Protein AF-0000000075738022 (afdb_homodimer)

Nearest PDB structures (foldseek):
  5uft-assembly1_A  TM=9.758E-01  e=3.891E-19  Brucella abortus 2308
  2qq4-assembly2_D  TM=8.789E-01  e=2.345E-10  Thermus thermophilus
  1su0-assembly1_B  TM=8.931E-01  e=3.406E-09  Streptococcus pyogenes
  5xt6-assembly1_C  TM=8.946E-01  e=6.552E-09  Bacillus subtilis subsp. subtilis str. 168
  6jzw-assembly2_B  TM=8.895E-01  e=6.953E-09  Bacillus subtilis subsp. subtilis str. 168

Solvent-accessible surface area (backbone atoms only — not comparable to full-atom values): 15324 Å² total; per-residue (Å²): 104,77,51,50,54,50,48,48,52,39,48,50,33,37,72,57,51,56,53,67,46,78,56,94,78,48,68,27,63,26,72,24,73,21,85,85,32,53,26,34,27,35,38,27,36,28,64,60,88,58,28,27,69,41,68,18,27,45,74,29,21,37,53,59,26,29,22,44,36,17,57,45,53,74,52,46,59,71,33,36,56,68,56,50,48,51,46,38,51,36,51,47,31,21,42,75,62,78,40,67,60,56,60,78,96,49,36,72,54,42,76,55,45,73,48,34,83,37,73,89,49,46,56,42,42,40,21,52,47,53,18,52,44,50,21,50,51,52,42,52,52,53,53,54,51,52,57,70,74,99,104,77,53,49,53,51,47,47,54,38,47,50,32,37,72,57,50,56,54,67,47,78,56,94,78,50,69,28,64,26,72,24,73,21,85,83,31,53,25,33,27,35,37,26,37,28,63,59,86,59,27,27,70,40,66,19,27,45,74,29,21,37,54,57,26,29,22,43,37,17,55,45,54,72,52,46,60,70,33,36,55,68,55,50,48,50,48,38,51,36,53,49,31,20,42,74,61,76,42,66,60,55,60,78,95,48,36,73,56,43,77,55,46,72,48,33,83,37,69,87,48,46,56,41,42,42,22,53,45,53,17,51,44,50,22,50,50,52,44,52,51,54,54,54,52,51,58,70,75,99

Structure (mmCIF, N/CA/C/O backbone):
data_AF-0000000075738022-model_v1
#
loop_
_entity.id
_entity.type
_entity.pdbx_description
1 polymer 'Iron-sulfur cluster assembly scaffold protein'
#
loop_
_atom_site.group_PDB
_atom_site.id
_atom_site.type_symbol
_atom_site.label_atom_id
_atom_site.label_alt_id
_atom_site.label_comp_id
_atom_site.label_asym_id
_atom_site.label_entity_id
_atom_site.label_seq_id
_atom_site.pdbx_PDB_ins_code
_atom_site.Cartn_x
_atom_site.Cartn_y
_atom_site.Cartn_z
_atom_site.occupancy
_atom_site.B_iso_or_equiv
_atom_site.auth_seq_id
_atom_site.auth_comp_id
_atom_site.auth_asym_id
_atom_site.auth_atom_id
_atom_site.pdbx_PDB_model_num
ATOM 1 N N . MET A 1 1 ? -19.766 -6.676 9.609 1 37.81 1 MET A N 1
ATOM 2 C CA . MET A 1 1 ? -19.172 -7.949 10.016 1 37.81 1 MET A CA 1
ATOM 3 C C . MET A 1 1 ? -18.453 -8.609 8.844 1 37.81 1 MET A C 1
ATOM 5 O O . MET A 1 1 ? -17.297 -9 8.969 1 37.81 1 MET A O 1
ATOM 9 N N . LEU A 1 2 ? -19.25 -8.922 7.609 1 39.81 2 LEU A N 1
ATOM 10 C CA . LEU A 1 2 ? -18.703 -9.625 6.461 1 39.81 2 LEU A CA 1
ATOM 11 C C . LEU A 1 2 ? -17.422 -8.945 5.977 1 39.81 2 LEU A C 1
ATOM 13 O O . LEU A 1 2 ? -16.406 -9.609 5.746 1 39.81 2 LEU A O 1
ATOM 17 N N . ASN A 1 3 ? -17.375 -7.492 6.137 1 59.62 3 ASN A N 1
ATOM 18 C CA . ASN A 1 3 ? -16.234 -6.703 5.676 1 59.62 3 ASN A CA 1
ATOM 19 C C . ASN A 1 3 ? -15.07 -6.77 6.664 1 59.62 3 ASN A C 1
ATOM 21 O O . ASN A 1 3 ? -13.914 -6.82 6.258 1 59.62 3 ASN A O 1
ATOM 25 N N . ASP A 1 4 ? -15.562 -7.051 7.844 1 65.88 4 ASP A N 1
ATOM 26 C CA . ASP A 1 4 ? -14.5 -7.129 8.836 1 65.88 4 ASP A CA 1
ATOM 27 C C . ASP A 1 4 ? -13.75 -8.453 8.734 1 65.88 4 ASP A C 1
ATOM 29 O O . ASP A 1 4 ? -12.516 -8.484 8.781 1 65.88 4 ASP A O 1
ATOM 33 N N . VAL A 1 5 ? -14.625 -9.531 8.617 1 58.19 5 VAL A N 1
ATOM 34 C CA . VAL A 1 5 ? -14 -10.844 8.5 1 58.19 5 VAL A CA 1
ATOM 35 C C . VAL A 1 5 ? -13.117 -10.891 7.25 1 58.19 5 VAL A C 1
ATOM 37 O O . VAL A 1 5 ? -12 -11.414 7.285 1 58.19 5 VAL A O 1
ATOM 40 N N . TYR A 1 6 ? -13.594 -10.258 6.27 1 70.56 6 TYR A N 1
ATOM 41 C CA . TYR A 1 6 ? -12.867 -10.172 5.008 1 70.56 6 TYR A CA 1
ATOM 42 C C . TYR A 1 6 ? -11.547 -9.43 5.191 1 70.56 6 TYR A C 1
ATOM 44 O O . TYR A 1 6 ? -10.492 -9.922 4.785 1 70.56 6 TYR A O 1
ATOM 52 N N . ASN A 1 7 ? -11.641 -8.484 5.902 1 81.25 7 ASN A N 1
ATOM 53 C CA . ASN A 1 7 ? -10.453 -7.672 6.137 1 81.25 7 ASN A CA 1
ATOM 54 C C . ASN A 1 7 ? -9.453 -8.391 7.039 1 81.25 7 ASN A C 1
ATOM 56 O O . ASN A 1 7 ? -8.242 -8.344 6.793 1 81.25 7 ASN A O 1
ATOM 60 N N . LYS A 1 8 ? -10.039 -9.1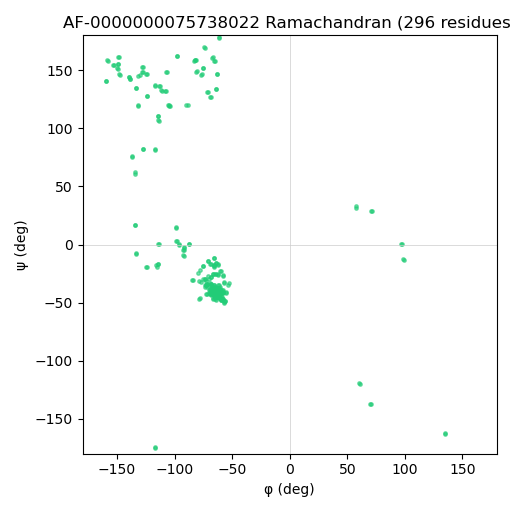64 7.891 1 87.5 8 LYS A N 1
ATOM 61 C CA . LYS A 1 8 ? -9.156 -9.883 8.805 1 87.5 8 LYS A CA 1
ATOM 62 C C . LYS A 1 8 ? -8.391 -10.984 8.07 1 87.5 8 LYS A C 1
ATOM 64 O O . LYS A 1 8 ? -7.195 -11.172 8.297 1 87.5 8 LYS A O 1
ATOM 69 N N . ARG A 1 9 ? -9.062 -11.672 7.234 1 91 9 ARG A N 1
ATOM 70 C CA . ARG A 1 9 ? -8.414 -12.742 6.488 1 91 9 ARG A CA 1
ATOM 71 C C . ARG A 1 9 ? -7.336 -12.188 5.562 1 91 9 ARG A C 1
ATOM 73 O O . ARG A 1 9 ? -6.246 -12.75 5.457 1 91 9 ARG A O 1
ATOM 80 N N . ILE A 1 10 ? -7.641 -11.086 4.93 1 93.81 10 ILE A N 1
ATOM 81 C CA . ILE A 1 10 ? -6.68 -10.438 4.043 1 93.81 10 ILE A CA 1
ATOM 82 C C . ILE A 1 10 ? -5.449 -10.016 4.84 1 93.81 10 ILE A C 1
ATOM 84 O O . ILE A 1 10 ? -4.316 -10.273 4.422 1 93.81 10 ILE A O 1
ATOM 88 N N . ILE A 1 11 ? -5.672 -9.516 6 1 92.44 11 ILE A N 1
ATOM 89 C CA . ILE A 1 11 ? -4.57 -9.023 6.816 1 92.44 11 ILE A CA 1
ATOM 90 C C . ILE A 1 11 ? -3.766 -10.211 7.359 1 92.44 11 ILE A C 1
ATOM 92 O O . ILE A 1 11 ? -2.541 -10.133 7.469 1 92.44 11 ILE A O 1
ATOM 96 N N . GLU A 1 12 ? -4.469 -11.289 7.656 1 94.56 12 GLU A N 1
ATOM 97 C CA . GLU A 1 12 ? -3.775 -12.492 8.102 1 94.56 12 GLU A CA 1
ATOM 98 C C . GLU A 1 12 ? -2.85 -13.031 7.016 1 94.56 12 GLU A C 1
ATOM 100 O O . GLU A 1 12 ? -1.692 -13.359 7.285 1 94.56 12 GLU A O 1
ATOM 105 N N . LEU A 1 13 ? -3.34 -13.078 5.852 1 95.88 13 LEU A N 1
ATOM 106 C CA . LEU A 1 13 ? -2.523 -13.523 4.727 1 95.88 13 LEU A CA 1
ATOM 107 C C . LEU A 1 13 ? -1.353 -12.578 4.496 1 95.88 13 LEU A C 1
ATOM 109 O O . LEU A 1 13 ? -0.223 -13.016 4.277 1 95.88 13 LEU A O 1
ATOM 113 N N . ALA A 1 14 ? -1.653 -11.289 4.574 1 96.25 14 ALA A N 1
ATOM 114 C CA . ALA A 1 14 ? -0.641 -10.258 4.367 1 96.25 14 ALA A CA 1
ATOM 115 C C . ALA A 1 14 ? 0.46 -10.352 5.418 1 96.25 14 ALA A C 1
ATOM 117 O O . ALA A 1 14 ? 1.611 -10 5.152 1 96.25 14 ALA A O 1
ATOM 118 N N . GLY A 1 15 ? 0.121 -10.898 6.578 1 95.5 15 GLY A N 1
ATOM 119 C CA . GLY A 1 15 ? 1.07 -10.977 7.676 1 95.5 15 GLY A CA 1
ATOM 120 C C . GLY A 1 15 ? 1.85 -12.273 7.699 1 95.5 15 GLY A C 1
ATOM 121 O O . GLY A 1 15 ? 2.762 -12.445 8.508 1 95.5 15 GLY A O 1
ATOM 122 N N . ASN A 1 16 ? 1.479 -13.188 6.781 1 96.62 16 ASN A N 1
ATOM 123 C CA . ASN A 1 16 ? 2.092 -14.516 6.773 1 96.62 16 ASN A CA 1
ATOM 124 C C . ASN A 1 16 ? 2.482 -14.945 5.363 1 96.62 16 ASN A C 1
ATOM 126 O O . ASN A 1 16 ? 2.037 -15.984 4.879 1 96.62 16 ASN A O 1
ATOM 130 N N . ILE A 1 17 ? 3.359 -14.203 4.785 1 98.44 17 ILE A N 1
ATOM 131 C CA . ILE A 1 17 ? 3.754 -14.477 3.408 1 98.44 17 ILE A CA 1
ATOM 132 C C . ILE A 1 17 ? 4.941 -15.43 3.393 1 98.44 17 ILE A C 1
ATOM 134 O O . ILE A 1 17 ? 6.02 -15.102 3.895 1 98.44 17 ILE A O 1
ATOM 138 N N . PRO A 1 18 ? 4.82 -16.578 2.785 1 98.69 18 PRO A N 1
ATOM 139 C CA . PRO A 1 18 ? 5.961 -17.484 2.727 1 98.69 18 PRO A CA 1
ATOM 140 C C . PRO A 1 18 ? 6.938 -17.141 1.606 1 98.69 18 PRO A C 1
ATOM 142 O O . PRO A 1 18 ? 6.59 -16.406 0.683 1 98.69 18 PRO A O 1
ATOM 145 N N . ARG A 1 19 ? 8.156 -17.594 1.729 1 98.75 19 ARG A N 1
ATOM 146 C CA . ARG A 1 19 ? 9.195 -17.609 0.701 1 98.75 19 ARG A CA 1
ATOM 147 C C . ARG A 1 19 ? 9.703 -16.203 0.412 1 98.75 19 ARG A C 1
ATOM 149 O O . ARG A 1 19 ? 10.055 -15.883 -0.727 1 98.75 19 ARG A O 1
ATOM 156 N N . ILE A 1 20 ? 9.648 -15.359 1.362 1 98.81 20 ILE A N 1
ATOM 157 C CA . ILE A 1 20 ? 10.227 -14.023 1.253 1 98.81 20 ILE A CA 1
ATOM 158 C C . ILE A 1 20 ? 11.742 -14.133 1.084 1 98.81 20 ILE A C 1
ATOM 160 O O . ILE A 1 20 ? 12.398 -14.875 1.815 1 98.81 20 ILE A O 1
ATOM 164 N N . GLY A 1 21 ? 12.25 -13.453 0.226 1 98.69 21 GLY A N 1
ATOM 165 C CA . GLY A 1 21 ? 13.68 -13.445 -0.035 1 98.69 21 GLY A CA 1
ATOM 166 C C . GLY A 1 21 ? 14.016 -13.516 -1.513 1 98.69 21 GLY A C 1
ATOM 167 O O . GLY A 1 21 ? 13.227 -13.102 -2.357 1 98.69 21 GLY A O 1
ATOM 168 N N . ARG A 1 22 ? 15.281 -13.883 -1.771 1 98.75 22 ARG A N 1
ATOM 169 C CA . ARG A 1 22 ? 15.789 -14.062 -3.129 1 98.75 22 ARG A CA 1
ATOM 170 C C . ARG A 1 22 ? 16.391 -15.445 -3.309 1 98.75 22 ARG A C 1
ATOM 172 O O . ARG A 1 22 ? 16.922 -16.031 -2.359 1 98.75 22 ARG A O 1
ATOM 179 N N . LEU A 1 23 ? 16.25 -15.961 -4.531 1 98.81 23 LEU A N 1
ATOM 180 C CA . LEU A 1 23 ? 16.969 -17.188 -4.863 1 98.81 23 LEU A CA 1
ATOM 181 C C . LEU A 1 23 ? 18.422 -16.859 -5.242 1 98.81 23 LEU A C 1
ATOM 183 O O . LEU A 1 23 ? 18.688 -15.852 -5.883 1 98.81 23 LEU A O 1
ATOM 187 N N . GLU A 1 24 ? 19.281 -17.75 -4.961 1 98.12 24 GLU A N 1
ATOM 188 C CA . GLU A 1 24 ? 20.688 -17.578 -5.309 1 98.12 24 GLU A CA 1
ATOM 189 C C . GLU A 1 24 ? 20.891 -17.641 -6.82 1 98.12 24 GLU A C 1
ATOM 191 O O . GLU A 1 24 ? 21.656 -16.859 -7.379 1 98.12 24 GLU A O 1
ATOM 196 N N . ARG A 1 25 ? 20.25 -18.562 -7.516 1 98.25 25 ARG A N 1
ATOM 197 C CA . ARG A 1 25 ? 20.406 -18.781 -8.953 1 98.25 25 ARG A CA 1
ATOM 198 C C . ARG A 1 25 ? 19.062 -19.016 -9.633 1 98.25 25 ARG A C 1
ATOM 200 O O . ARG A 1 25 ? 18.797 -20.109 -10.117 1 98.25 25 ARG A O 1
ATOM 207 N N . PRO A 1 26 ? 18.344 -17.953 -9.797 1 98.81 26 PRO A N 1
ATOM 208 C CA . PRO A 1 26 ? 17.062 -18.109 -10.5 1 98.81 26 PRO A CA 1
ATOM 209 C C . PRO A 1 26 ? 17.25 -18.281 -12.008 1 98.81 26 PRO A C 1
ATOM 211 O O . PRO A 1 26 ? 18.266 -17.859 -12.562 1 98.81 26 PRO A O 1
ATOM 214 N N . ASP A 1 27 ? 16.297 -18.984 -12.594 1 98.81 27 ASP A N 1
ATOM 215 C CA . ASP A 1 27 ? 16.281 -19.031 -14.047 1 98.81 27 ASP A CA 1
ATOM 216 C C . ASP A 1 27 ? 15.836 -17.688 -14.641 1 98.81 27 ASP A C 1
ATOM 218 O O . ASP A 1 27 ? 16.25 -17.312 -15.734 1 98.81 27 ASP A O 1
ATOM 222 N N . ALA A 1 28 ? 14.914 -17 -13.93 1 98.88 28 ALA A N 1
ATOM 223 C CA . ALA A 1 28 ? 14.453 -15.672 -14.32 1 98.88 28 ALA A CA 1
ATOM 224 C C . ALA A 1 28 ? 13.984 -14.883 -13.102 1 98.88 28 ALA A C 1
ATOM 226 O O . ALA A 1 28 ? 13.594 -15.461 -12.086 1 98.88 28 ALA A O 1
ATOM 227 N N . SER A 1 29 ? 14.039 -13.641 -13.211 1 98.94 29 SER A N 1
ATOM 228 C CA . SER A 1 29 ? 13.453 -12.695 -12.273 1 98.94 29 SER A CA 1
ATOM 229 C C . SER A 1 29 ? 12.562 -11.688 -12.992 1 98.94 29 SER A C 1
ATOM 231 O O . SER A 1 29 ? 12.789 -11.367 -14.156 1 98.94 29 SER A O 1
ATOM 233 N N . ALA A 1 30 ? 11.578 -11.266 -12.305 1 98.94 30 ALA A N 1
ATOM 234 C CA . ALA A 1 30 ? 10.68 -10.25 -12.844 1 98.94 30 ALA A CA 1
ATOM 235 C C . ALA A 1 30 ? 10.125 -9.359 -11.734 1 98.94 30 ALA A C 1
ATOM 237 O O . ALA A 1 30 ? 9.953 -9.805 -10.602 1 98.94 30 ALA A O 1
ATOM 238 N N . THR A 1 31 ? 9.906 -8.102 -12.062 1 98.94 31 THR A N 1
ATOM 239 C CA . THR A 1 31 ? 9.305 -7.145 -11.141 1 98.94 31 THR A CA 1
ATOM 240 C C . THR A 1 31 ? 8.062 -6.508 -11.766 1 98.94 31 THR A C 1
ATOM 242 O O . THR A 1 31 ? 8.094 -6.07 -12.914 1 98.94 31 THR A O 1
ATOM 245 N N . ALA A 1 32 ? 6.961 -6.547 -11.039 1 98.88 32 ALA A N 1
ATOM 246 C CA . ALA A 1 32 ? 5.746 -5.816 -11.398 1 98.88 32 ALA A CA 1
ATOM 247 C C . ALA A 1 32 ? 5.535 -4.625 -10.469 1 98.88 32 ALA A C 1
ATOM 249 O O . ALA A 1 32 ? 5.879 -4.684 -9.281 1 98.88 32 ALA A O 1
ATOM 250 N N . HIS A 1 33 ? 4.945 -3.59 -11.008 1 98.5 33 HIS A N 1
ATOM 251 C CA . HIS A 1 33 ? 4.766 -2.336 -10.289 1 98.5 33 HIS A CA 1
ATOM 252 C C . HIS A 1 33 ? 3.383 -1.748 -10.547 1 98.5 33 HIS A C 1
ATOM 254 O O . HIS A 1 33 ? 2.871 -1.817 -11.664 1 98.5 33 HIS A O 1
ATOM 260 N N . SER A 1 34 ? 2.824 -1.165 -9.469 1 98 34 SER A N 1
ATOM 261 C CA . SER A 1 34 ? 1.589 -0.404 -9.625 1 98 34 SER A CA 1
ATOM 262 C C . SER A 1 34 ? 1.854 1.097 -9.57 1 98 34 SER A C 1
ATOM 264 O O . SER A 1 34 ? 2.248 1.626 -8.523 1 98 34 SER A O 1
ATOM 266 N N . LYS A 1 35 ? 1.566 1.784 -10.578 1 95.88 35 LYS A N 1
ATOM 267 C CA . LYS A 1 35 ? 1.852 3.211 -10.695 1 95.88 35 LYS A CA 1
ATOM 268 C C . LYS A 1 35 ? 1.003 4.023 -9.719 1 95.88 35 LYS A C 1
ATOM 270 O O . LYS A 1 35 ? 1.48 4.996 -9.133 1 95.88 35 LYS A O 1
ATOM 275 N N . LEU A 1 36 ? -0.175 3.615 -9.523 1 95.5 36 LEU A N 1
ATOM 276 C CA . LEU A 1 36 ? -1.152 4.367 -8.742 1 95.5 36 LEU A CA 1
ATOM 277 C C . LEU A 1 36 ? -0.755 4.406 -7.27 1 95.5 36 LEU A C 1
ATOM 279 O O . LEU A 1 36 ? -0.932 5.43 -6.602 1 95.5 36 LEU A O 1
ATOM 283 N N . CYS A 1 37 ? -0.154 3.348 -6.785 1 96.5 37 CYS A N 1
ATOM 284 C CA . CYS A 1 37 ? 0.046 3.312 -5.34 1 96.5 37 CYS A CA 1
ATOM 285 C C . CYS A 1 37 ? 1.517 3.105 -4.996 1 96.5 37 CYS A C 1
ATOM 287 O O . CYS A 1 37 ? 1.923 3.293 -3.85 1 96.5 37 CYS A O 1
ATOM 289 N N . GLY A 1 38 ? 2.279 2.629 -5.918 1 97.19 38 GLY A N 1
ATOM 290 C CA . GLY A 1 38 ? 3.709 2.471 -5.699 1 97.19 38 GLY A CA 1
ATOM 291 C C . GLY A 1 38 ? 4.094 1.065 -5.277 1 97.19 38 GLY A C 1
ATOM 292 O O . GLY A 1 38 ? 5.281 0.765 -5.113 1 97.19 38 GLY A O 1
ATOM 293 N N . SER A 1 39 ? 3.174 0.138 -5.16 1 98.56 39 SER A N 1
ATOM 294 C CA . SER A 1 39 ? 3.471 -1.237 -4.77 1 98.56 39 SER A CA 1
ATOM 295 C C . SER A 1 39 ? 4.359 -1.924 -5.801 1 98.56 39 SER A C 1
ATOM 297 O O . SER A 1 39 ? 4.211 -1.703 -7.004 1 98.56 39 SER A O 1
ATOM 299 N N . THR A 1 40 ? 5.223 -2.822 -5.281 1 98.75 40 THR A N 1
ATOM 300 C CA . THR A 1 40 ? 6.09 -3.615 -6.145 1 98.75 40 THR A CA 1
ATOM 301 C C . THR A 1 40 ? 6.191 -5.051 -5.641 1 98.75 40 THR A C 1
ATOM 303 O O . THR A 1 40 ? 6.176 -5.293 -4.43 1 98.75 40 THR A O 1
ATOM 306 N N . VAL A 1 41 ? 6.27 -5.973 -6.578 1 98.88 41 VAL A N 1
ATOM 307 C CA . VAL A 1 41 ? 6.57 -7.371 -6.297 1 98.88 41 VAL A CA 1
ATOM 308 C C . VAL A 1 41 ? 7.668 -7.863 -7.238 1 98.88 41 VAL A C 1
ATOM 310 O O . VAL A 1 41 ? 7.531 -7.773 -8.461 1 98.88 41 VAL A O 1
ATOM 313 N N . THR A 1 42 ? 8.742 -8.273 -6.641 1 98.94 42 THR A N 1
ATOM 314 C CA . THR A 1 42 ? 9.82 -8.914 -7.383 1 98.94 42 THR A CA 1
ATOM 315 C C . THR A 1 42 ? 9.867 -10.414 -7.086 1 98.94 42 THR A C 1
ATOM 317 O O . THR A 1 42 ? 9.852 -10.82 -5.922 1 98.94 42 THR A O 1
ATOM 320 N N . ILE A 1 43 ? 9.953 -11.203 -8.141 1 98.94 43 ILE A N 1
ATOM 321 C CA . ILE A 1 43 ? 9.992 -12.633 -7.887 1 98.94 43 ILE A CA 1
ATOM 322 C C . ILE A 1 43 ? 11.188 -13.258 -8.602 1 98.94 43 ILE A C 1
ATOM 324 O O . ILE A 1 43 ? 11.688 -12.711 -9.586 1 98.94 43 ILE A O 1
ATOM 328 N N . ASP A 1 44 ? 11.672 -14.359 -8.055 1 98.94 44 ASP A N 1
ATOM 329 C CA . ASP A 1 44 ? 12.633 -15.289 -8.641 1 98.94 44 ASP A CA 1
ATOM 330 C C . ASP A 1 44 ? 11.984 -16.656 -8.906 1 98.94 44 ASP A C 1
ATOM 332 O O . ASP A 1 44 ? 11.242 -17.172 -8.07 1 98.94 44 ASP A O 1
ATOM 336 N N . LEU A 1 45 ? 12.32 -17.156 -10.102 1 98.94 45 LEU A N 1
ATOM 337 C CA . LEU A 1 45 ? 11.648 -18.406 -10.492 1 98.94 45 LEU A CA 1
ATOM 338 C C . LEU A 1 45 ? 12.656 -19.406 -11.039 1 98.94 45 LEU A C 1
ATOM 340 O O . LEU A 1 45 ? 13.547 -19.047 -11.812 1 98.94 45 LEU A O 1
ATOM 344 N N . LYS A 1 46 ? 12.523 -20.594 -10.586 1 98.88 46 LYS A N 1
ATOM 345 C CA . LYS A 1 46 ? 13.211 -21.75 -11.188 1 98.88 46 LYS A CA 1
ATOM 346 C C . LYS A 1 46 ? 12.203 -22.75 -11.75 1 98.88 46 LYS A C 1
ATOM 348 O O . LYS A 1 46 ? 11.188 -23.031 -11.117 1 98.88 46 LYS A O 1
ATOM 353 N N . MET A 1 47 ? 12.484 -23.234 -12.922 1 98.69 47 MET A N 1
ATOM 354 C CA . MET A 1 47 ? 11.617 -24.234 -13.547 1 98.69 47 MET A CA 1
ATOM 355 C C . MET A 1 47 ? 12.43 -25.422 -14.047 1 98.69 47 MET A C 1
ATOM 357 O O . MET A 1 47 ? 13.594 -25.266 -14.414 1 98.69 47 MET A O 1
ATOM 361 N N . ASP A 1 48 ? 11.852 -26.531 -13.977 1 98 48 ASP A N 1
ATOM 362 C CA . ASP A 1 48 ? 12.266 -27.734 -14.688 1 98 48 ASP A CA 1
ATOM 363 C C . ASP A 1 48 ? 11.227 -28.156 -15.719 1 98 48 ASP A C 1
ATOM 365 O O . ASP A 1 48 ? 10.172 -28.688 -15.375 1 98 48 ASP A O 1
ATOM 369 N N . GLY A 1 49 ? 11.562 -27.938 -17.016 1 95.94 49 GLY A N 1
ATOM 370 C CA . GLY A 1 49 ? 10.523 -28.031 -18.031 1 95.94 49 GLY A CA 1
ATOM 371 C C . GLY A 1 49 ? 9.391 -27.047 -17.812 1 95.94 49 GLY A C 1
ATOM 372 O O . GLY A 1 49 ? 9.633 -25.844 -17.688 1 95.94 49 GLY A O 1
ATOM 373 N N . ASP A 1 50 ? 8.195 -27.578 -17.625 1 97.12 50 ASP A N 1
ATOM 374 C CA . ASP A 1 50 ? 7.008 -26.734 -17.516 1 97.12 50 ASP A CA 1
ATOM 375 C C . ASP A 1 50 ? 6.629 -26.516 -16.047 1 97.12 50 ASP A C 1
ATOM 377 O O . ASP A 1 50 ? 5.66 -25.812 -15.758 1 97.12 50 ASP A O 1
ATOM 381 N N . THR A 1 51 ? 7.453 -27.062 -15.148 1 98.81 51 THR A N 1
ATOM 382 C CA . THR A 1 51 ? 7.062 -27.078 -13.742 1 98.81 51 THR A CA 1
ATOM 383 C C . THR A 1 51 ? 7.949 -26.141 -12.922 1 98.81 51 THR A C 1
ATOM 385 O O . THR A 1 51 ? 9.172 -26.172 -13.062 1 98.81 51 THR A O 1
ATOM 388 N N . VAL A 1 52 ? 7.324 -25.328 -12.109 1 98.94 52 VAL A N 1
ATOM 389 C CA . VAL A 1 52 ?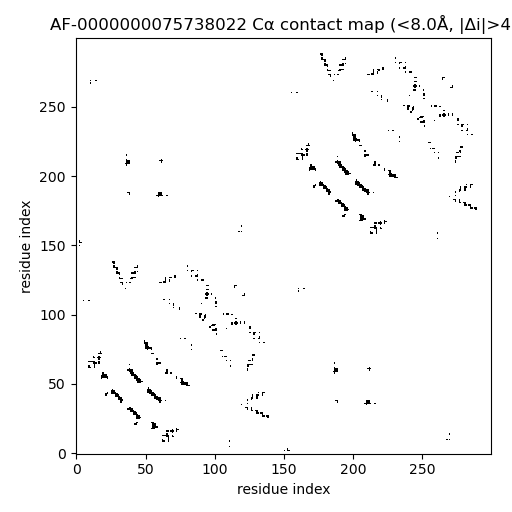 8.07 -24.484 -11.188 1 98.94 52 VAL A CA 1
ATOM 390 C C . VAL A 1 52 ? 8.68 -25.328 -10.078 1 98.94 52 VAL A C 1
ATOM 392 O O . VAL A 1 52 ? 7.98 -26.109 -9.422 1 98.94 52 VAL A O 1
ATOM 395 N N . THR A 1 53 ? 9.953 -25.094 -9.859 1 98.94 53 THR A N 1
ATOM 396 C CA . THR A 1 53 ? 10.633 -25.938 -8.883 1 98.94 53 THR A CA 1
ATOM 397 C C . THR A 1 53 ? 11.094 -25.109 -7.684 1 98.94 53 THR A C 1
ATOM 399 O O . THR A 1 53 ? 11.422 -25.672 -6.633 1 98.94 53 THR A O 1
ATOM 402 N N . ASP A 1 54 ? 11.18 -23.812 -7.852 1 98.94 54 ASP A N 1
ATOM 403 C CA . ASP A 1 54 ? 11.547 -22.938 -6.746 1 98.94 54 ASP A CA 1
ATOM 404 C C . ASP A 1 54 ? 11.07 -21.5 -7.004 1 98.94 54 ASP A C 1
ATOM 406 O O . ASP A 1 54 ? 10.828 -21.125 -8.148 1 98.94 54 ASP A O 1
ATOM 410 N N . PHE A 1 55 ? 10.984 -20.875 -5.914 1 98.94 55 PHE A N 1
ATOM 411 C CA . PHE A 1 55 ? 10.391 -19.547 -5.961 1 98.94 55 PHE A CA 1
ATOM 412 C C . PHE A 1 55 ? 10.797 -18.719 -4.742 1 98.94 55 PHE A C 1
ATOM 414 O O . PHE A 1 55 ? 10.922 -19.25 -3.641 1 98.94 55 PHE A O 1
ATOM 421 N N . ALA A 1 56 ? 11.055 -17.453 -4.93 1 98.94 56 ALA A N 1
ATOM 422 C CA . ALA A 1 56 ? 11.211 -16.469 -3.865 1 98.94 56 ALA A CA 1
ATOM 423 C C . ALA A 1 56 ? 10.758 -15.086 -4.332 1 98.94 56 ALA A C 1
ATOM 425 O O . ALA A 1 56 ? 10.703 -14.812 -5.535 1 98.94 56 ALA A O 1
ATOM 426 N N . HIS A 1 57 ? 10.367 -14.25 -3.346 1 98.94 57 HIS A N 1
ATOM 427 C CA . HIS A 1 57 ? 9.891 -12.938 -3.766 1 98.94 57 HIS A CA 1
ATOM 428 C C . HIS A 1 57 ? 10.18 -11.883 -2.701 1 98.94 57 HIS A C 1
ATOM 430 O O . HIS A 1 57 ? 10.391 -12.211 -1.532 1 98.94 57 HIS A O 1
ATOM 436 N N . ILE A 1 58 ? 10.352 -10.625 -3.166 1 98.88 58 ILE A N 1
ATOM 437 C CA . ILE A 1 58 ? 10.328 -9.406 -2.365 1 98.88 58 ILE A CA 1
ATOM 438 C C . ILE A 1 58 ? 9.023 -8.656 -2.605 1 98.88 58 ILE A C 1
ATOM 440 O O . ILE A 1 58 ? 8.711 -8.289 -3.74 1 98.88 58 ILE A O 1
ATOM 444 N N . VAL A 1 59 ? 8.281 -8.5 -1.447 1 98.75 59 VAL A N 1
ATOM 445 C CA . VAL A 1 59 ? 6.953 -7.902 -1.553 1 98.75 59 VAL A CA 1
ATOM 446 C C . VAL A 1 59 ? 6.934 -6.551 -0.837 1 98.75 59 VAL A C 1
ATOM 448 O O . VAL A 1 59 ? 7.074 -6.488 0.386 1 98.75 59 VAL A O 1
ATOM 451 N N . LYS A 1 60 ? 6.832 -5.504 -1.572 1 98.5 60 LYS A N 1
ATOM 452 C CA . LYS A 1 60 ? 6.574 -4.145 -1.102 1 98.5 60 LYS A CA 1
ATOM 453 C C . LYS A 1 60 ? 5.25 -3.617 -1.651 1 98.5 60 LYS A C 1
ATOM 455 O O . LYS A 1 60 ? 5.234 -2.885 -2.643 1 98.5 60 LYS A O 1
ATOM 460 N N . ALA A 1 61 ? 4.211 -4.027 -0.971 1 98.31 61 ALA A N 1
ATOM 461 C CA . ALA A 1 61 ? 2.877 -3.805 -1.519 1 98.31 61 ALA A CA 1
ATOM 462 C C . ALA A 1 61 ? 1.853 -3.607 -0.404 1 98.31 61 ALA A C 1
ATOM 464 O O . ALA A 1 61 ? 2.1 -3.975 0.747 1 98.31 61 ALA A O 1
ATOM 465 N N . CYS A 1 62 ? 0.762 -3.057 -0.76 1 96.94 62 CYS A N 1
ATOM 466 C CA . CYS A 1 62 ? -0.359 -2.934 0.164 1 96.94 62 CYS A CA 1
ATOM 467 C C . CYS A 1 62 ? -0.856 -4.305 0.606 1 96.94 62 CYS A C 1
ATOM 469 O O . CYS A 1 62 ? -0.352 -5.328 0.144 1 96.94 62 CYS A O 1
ATOM 471 N N . ALA A 1 63 ? -1.852 -4.328 1.474 1 95.56 63 ALA A N 1
ATOM 472 C CA . ALA A 1 63 ? -2.357 -5.578 2.037 1 95.56 63 ALA A CA 1
ATOM 473 C C . ALA A 1 63 ? -2.92 -6.48 0.944 1 95.56 63 ALA A C 1
ATOM 475 O O . ALA A 1 63 ? -2.807 -7.707 1.024 1 95.56 63 ALA A O 1
ATOM 476 N N . LEU A 1 64 ? -3.529 -5.891 -0.066 1 96.44 64 LEU A N 1
ATOM 477 C CA . LEU A 1 64 ? -4.098 -6.684 -1.152 1 96.44 64 LEU A CA 1
ATOM 478 C C . LEU A 1 64 ? -3.002 -7.391 -1.942 1 96.44 64 LEU A C 1
ATOM 480 O O . LEU A 1 64 ? -3.092 -8.594 -2.193 1 96.44 64 LEU A O 1
ATOM 484 N N . GLY A 1 65 ? -1.938 -6.641 -2.285 1 97.75 65 GLY A N 1
ATOM 485 C CA . GLY A 1 65 ? -0.798 -7.227 -2.969 1 97.75 65 GLY A CA 1
ATOM 486 C C . GLY A 1 65 ? -0.059 -8.25 -2.125 1 97.75 65 GLY A C 1
ATOM 487 O O . GLY A 1 65 ? 0.404 -9.266 -2.641 1 97.75 65 GLY A O 1
ATOM 488 N N . GLN A 1 66 ? 0.027 -7.973 -0.859 1 98.38 66 GLN A N 1
ATOM 489 C CA . GLN A 1 66 ? 0.66 -8.914 0.059 1 98.38 66 GLN A CA 1
ATOM 490 C C . GLN A 1 66 ? -0.148 -10.203 0.168 1 98.38 66 GLN A C 1
ATOM 492 O O . GLN A 1 66 ? 0.416 -11.297 0.145 1 98.38 66 GLN A O 1
ATOM 497 N N . ALA A 1 67 ? -1.458 -10.047 0.25 1 97.81 67 ALA A N 1
ATOM 498 C CA . ALA A 1 67 ? -2.324 -11.211 0.349 1 97.81 67 ALA A CA 1
ATOM 499 C C . ALA A 1 67 ? -2.238 -12.07 -0.913 1 97.81 67 ALA A C 1
ATOM 501 O O . ALA A 1 67 ? -2.092 -13.289 -0.833 1 97.81 67 ALA A O 1
ATOM 502 N N . SER A 1 68 ? -2.33 -11.422 -2.086 1 98.5 68 SER A N 1
ATOM 503 C CA . SER A 1 68 ? -2.213 -12.172 -3.334 1 98.5 68 SER A CA 1
ATOM 504 C C . SER A 1 68 ? -0.861 -12.867 -3.438 1 98.5 68 SER A C 1
ATOM 506 O O . SER A 1 68 ? -0.781 -14.016 -3.875 1 98.5 68 SER A O 1
ATOM 508 N N . SER A 1 69 ? 0.174 -12.188 -2.988 1 98.88 69 SER A N 1
ATOM 509 C CA . SER A 1 69 ? 1.515 -12.766 -3.02 1 98.88 69 SER A CA 1
ATOM 510 C C . SER A 1 69 ? 1.629 -13.953 -2.072 1 98.88 69 SER A C 1
ATOM 512 O O . SER A 1 69 ? 2.326 -14.93 -2.369 1 98.88 69 SER A O 1
ATOM 514 N N . SER A 1 70 ? 0.945 -13.859 -0.915 1 98.88 70 SER A N 1
ATOM 515 C CA . SER A 1 70 ? 0.932 -14.953 0.045 1 98.88 70 SER A CA 1
ATOM 516 C C . SER A 1 70 ? 0.293 -16.203 -0.554 1 98.88 70 SER A C 1
ATOM 518 O O . SER A 1 70 ? 0.845 -17.297 -0.448 1 98.88 70 SER A O 1
ATOM 520 N N . ILE A 1 71 ? -0.82 -16.031 -1.217 1 98.75 71 ILE A N 1
ATOM 521 C CA . ILE A 1 71 ? -1.515 -17.156 -1.845 1 98.75 71 ILE A CA 1
ATOM 522 C C . ILE A 1 71 ? -0.646 -17.75 -2.951 1 98.75 71 ILE A C 1
ATOM 524 O O . ILE A 1 71 ? -0.474 -18.969 -3.031 1 98.75 71 ILE A O 1
ATOM 528 N N . MET A 1 72 ? -0.046 -16.938 -3.785 1 98.94 72 MET A N 1
ATOM 529 C CA . MET A 1 72 ? 0.829 -17.375 -4.863 1 98.94 72 MET A CA 1
ATOM 530 C C . MET A 1 72 ? 1.981 -18.219 -4.32 1 98.94 72 MET A C 1
ATOM 532 O O . MET A 1 72 ? 2.188 -19.359 -4.754 1 98.94 72 MET A O 1
ATOM 536 N N . ALA A 1 73 ? 2.621 -17.719 -3.342 1 98.94 73 ALA A N 1
ATOM 537 C CA . ALA A 1 73 ? 3.82 -18.359 -2.809 1 98.94 73 ALA A CA 1
ATOM 538 C C . ALA A 1 73 ? 3.48 -19.703 -2.16 1 98.94 73 ALA A C 1
ATOM 540 O O . ALA A 1 73 ? 4.32 -20.594 -2.107 1 98.94 73 ALA A O 1
ATOM 541 N N . SER A 1 74 ? 2.271 -19.812 -1.732 1 98.81 74 SER A N 1
ATOM 542 C CA . SER A 1 74 ? 1.855 -21.031 -1.038 1 98.81 74 SER A CA 1
ATOM 543 C C . SER A 1 74 ? 1.645 -22.172 -2.016 1 98.81 74 SER A C 1
ATOM 545 O O . SER A 1 74 ? 1.638 -23.344 -1.617 1 98.81 74 SER A O 1
ATOM 547 N N . HIS A 1 75 ? 1.486 -21.859 -3.324 1 98.88 75 HIS A N 1
ATOM 548 C CA . HIS A 1 75 ? 1.038 -22.906 -4.223 1 98.88 75 HIS A CA 1
ATOM 549 C C . HIS A 1 75 ? 1.869 -22.938 -5.5 1 98.88 75 HIS A C 1
ATOM 551 O O . HIS A 1 75 ? 1.752 -23.859 -6.305 1 98.88 75 HIS A O 1
ATOM 557 N N . VAL A 1 76 ? 2.713 -21.969 -5.691 1 98.94 76 VAL A N 1
ATOM 558 C CA . VAL A 1 76 ? 3.342 -21.766 -6.992 1 98.94 76 VAL A CA 1
ATOM 559 C C . VAL A 1 76 ? 4.316 -22.906 -7.281 1 98.94 76 VAL A C 1
ATOM 561 O O . VAL A 1 76 ? 4.441 -23.344 -8.422 1 98.94 76 VAL A O 1
ATOM 564 N N . VAL A 1 77 ? 5.043 -23.375 -6.277 1 98.94 77 VAL A N 1
ATOM 565 C CA . VAL A 1 77 ? 5.988 -24.469 -6.504 1 98.94 77 VAL A CA 1
ATOM 566 C C . VAL A 1 77 ? 5.227 -25.75 -6.797 1 98.94 77 VAL A C 1
ATOM 568 O O . VAL A 1 77 ? 4.293 -26.109 -6.078 1 98.94 77 VAL A O 1
ATOM 571 N N . GLY A 1 78 ? 5.531 -26.359 -7.832 1 98.88 78 GLY A N 1
ATOM 572 C CA . GLY A 1 78 ? 4.824 -27.547 -8.281 1 98.88 78 GLY A CA 1
ATOM 573 C C . GLY A 1 78 ? 3.795 -27.266 -9.359 1 98.88 78 GLY A C 1
ATOM 574 O O . GLY A 1 78 ? 3.311 -28.172 -10.023 1 98.88 78 GLY A O 1
ATOM 575 N N . SER A 1 79 ? 3.473 -26.031 -9.57 1 98.94 79 SER A N 1
ATOM 576 C CA . SER A 1 79 ? 2.529 -25.625 -10.609 1 98.94 79 SER A CA 1
ATOM 577 C C . SER A 1 79 ? 3.211 -25.531 -11.969 1 98.94 79 SER A C 1
ATOM 579 O O . SER A 1 79 ? 4.426 -25.344 -12.047 1 98.94 79 SER A O 1
ATOM 581 N N . THR A 1 80 ? 2.412 -25.609 -13 1 98.88 80 THR A N 1
ATOM 582 C CA . THR A 1 80 ? 2.961 -25.547 -14.352 1 98.88 80 THR A CA 1
ATOM 583 C C . THR A 1 80 ? 2.832 -24.141 -14.922 1 98.88 80 THR A C 1
ATOM 585 O O . THR A 1 80 ? 2.014 -23.359 -14.453 1 98.88 80 THR A O 1
ATOM 588 N N . ALA A 1 81 ? 3.611 -23.922 -15.953 1 98.81 81 ALA A N 1
ATOM 589 C CA . ALA A 1 81 ? 3.539 -22.656 -16.656 1 98.81 81 ALA A CA 1
ATOM 590 C C . ALA A 1 81 ? 2.131 -22.406 -17.188 1 98.81 81 ALA A C 1
ATOM 592 O O . ALA A 1 81 ? 1.593 -21.297 -17.047 1 98.81 81 ALA A O 1
ATOM 593 N N . SER A 1 82 ? 1.566 -23.375 -17.797 1 98.75 82 SER A N 1
ATOM 594 C CA . SER A 1 82 ? 0.23 -23.25 -18.359 1 98.75 82 SER A CA 1
ATOM 595 C C . SER A 1 82 ? -0.804 -22.938 -17.297 1 98.75 82 SER A C 1
ATOM 597 O O . SER A 1 82 ? -1.68 -22.094 -17.5 1 98.75 82 SER A O 1
ATOM 599 N N . GLU A 1 83 ? -0.693 -23.609 -16.172 1 98.88 83 GLU A N 1
ATOM 600 C CA . GLU A 1 83 ? -1.582 -23.359 -15.047 1 98.88 83 GLU A CA 1
ATOM 601 C C . GLU A 1 83 ? -1.487 -21.922 -14.57 1 98.88 83 GLU A C 1
ATOM 603 O O . GLU A 1 83 ? -2.508 -21.266 -14.344 1 98.88 83 GLU A O 1
ATOM 608 N N . LEU A 1 84 ? -0.302 -21.422 -14.453 1 98.94 84 LEU A N 1
ATOM 609 C CA . LEU A 1 84 ? -0.07 -20.094 -13.883 1 98.94 84 LEU A CA 1
ATOM 610 C C . LEU A 1 84 ? -0.484 -19.016 -14.867 1 98.94 84 LEU A C 1
ATOM 612 O O . LEU A 1 84 ? -0.998 -17.969 -14.461 1 98.94 84 LEU A O 1
ATOM 616 N N . LYS A 1 85 ? -0.297 -19.25 -16.141 1 98.94 85 LYS A N 1
ATOM 617 C CA . LYS A 1 85 ? -0.795 -18.328 -17.141 1 98.94 85 LYS A CA 1
ATOM 618 C C . LYS A 1 85 ? -2.32 -18.266 -17.141 1 98.94 85 LYS A C 1
ATOM 620 O O . LYS A 1 85 ? -2.904 -17.172 -17.188 1 98.94 85 LYS A O 1
ATOM 625 N N . ALA A 1 86 ? -2.916 -19.406 -17.047 1 98.88 86 ALA A N 1
ATOM 626 C CA . ALA A 1 86 ? -4.371 -19.469 -16.969 1 98.88 86 ALA A CA 1
ATOM 627 C C . ALA A 1 86 ? -4.887 -18.797 -15.695 1 98.88 86 ALA A C 1
ATOM 629 O O . ALA A 1 86 ? -5.926 -18.141 -15.711 1 98.88 86 ALA A O 1
ATOM 630 N N . LEU A 1 87 ? -4.184 -19 -14.633 1 98.94 87 LEU A N 1
ATOM 631 C CA . LEU A 1 87 ? -4.547 -18.391 -13.352 1 98.94 87 LEU A CA 1
ATOM 632 C C . LEU A 1 87 ? -4.547 -16.875 -13.461 1 98.94 87 LEU A C 1
ATOM 634 O O . LEU A 1 87 ? -5.488 -16.219 -13 1 98.94 87 LEU A O 1
ATOM 638 N N . ARG A 1 88 ? -3.484 -16.344 -14.031 1 98.94 88 ARG A N 1
ATOM 639 C CA . ARG A 1 88 ? -3.406 -14.898 -14.211 1 98.94 88 ARG A CA 1
ATOM 640 C C . ARG A 1 88 ? -4.613 -14.367 -14.977 1 98.94 88 ARG A C 1
ATOM 642 O O . ARG A 1 88 ? -5.207 -13.359 -14.594 1 98.94 88 ARG A O 1
ATOM 649 N N . GLU A 1 89 ? -5.039 -15.094 -16 1 98.88 89 GLU A N 1
ATOM 650 C CA . GLU A 1 89 ? -6.188 -14.688 -16.797 1 98.88 89 GLU A CA 1
ATOM 651 C C . GLU A 1 89 ? -7.484 -14.789 -16 1 98.88 89 GLU A C 1
ATOM 653 O O . GLU A 1 89 ? -8.359 -13.93 -16.109 1 98.88 89 GLU A O 1
ATOM 658 N N . THR A 1 90 ? -7.578 -15.781 -15.266 1 98.94 90 THR A N 1
ATOM 659 C CA . THR A 1 90 ? -8.766 -15.984 -14.445 1 98.94 90 THR A CA 1
ATOM 660 C C . THR A 1 90 ? -8.914 -14.852 -13.43 1 98.94 90 THR A C 1
ATOM 662 O O . THR A 1 90 ? -10.008 -14.297 -13.266 1 98.94 90 THR A O 1
ATOM 665 N N . VAL A 1 91 ? -7.836 -14.516 -12.797 1 98.88 91 VAL A N 1
ATOM 666 C CA . VAL A 1 91 ? -7.887 -13.469 -11.789 1 98.88 91 VAL A CA 1
ATOM 667 C C . VAL A 1 91 ? -8.164 -12.125 -12.453 1 98.88 91 VAL A C 1
ATOM 669 O O . VAL A 1 91 ? -8.938 -11.312 -11.93 1 98.88 91 VAL A O 1
ATOM 672 N N . ARG A 1 92 ? -7.551 -11.898 -13.555 1 98.81 92 ARG A N 1
ATOM 673 C CA . ARG A 1 92 ? -7.836 -10.68 -14.305 1 98.81 92 ARG A CA 1
ATOM 674 C C . ARG A 1 92 ? -9.328 -10.57 -14.617 1 98.81 92 ARG A C 1
ATOM 676 O O . ARG A 1 92 ? -9.938 -9.523 -14.398 1 98.81 92 ARG A O 1
ATOM 683 N N . LYS A 1 93 ? -9.922 -11.648 -15.133 1 98.88 93 LYS A N 1
ATOM 684 C CA . LYS A 1 93 ? -11.344 -11.656 -15.484 1 98.88 93 LYS A CA 1
ATOM 685 C C . LYS A 1 93 ? -12.211 -11.477 -14.242 1 98.88 93 LYS A C 1
ATOM 687 O O . LYS A 1 93 ? -13.258 -10.828 -14.305 1 98.88 93 LYS A O 1
ATOM 692 N N . MET A 1 94 ? -11.766 -12.07 -13.172 1 98.56 94 MET A N 1
ATOM 693 C CA . MET A 1 94 ? -12.484 -11.906 -11.914 1 98.56 94 MET A CA 1
ATOM 694 C C . MET A 1 94 ? -12.57 -10.438 -11.523 1 98.56 94 MET A C 1
ATOM 696 O O . MET A 1 94 ? -13.633 -9.961 -11.117 1 98.56 94 MET A O 1
ATOM 700 N N . LEU A 1 95 ? -11.477 -9.719 -11.703 1 98 95 LEU A N 1
ATOM 701 C CA . LEU A 1 95 ? -11.406 -8.336 -11.258 1 98 95 LEU A CA 1
ATOM 702 C C . LEU A 1 95 ? -12.008 -7.395 -12.297 1 98 95 LEU A C 1
ATOM 704 O O . LEU A 1 95 ? -12.656 -6.406 -11.938 1 98 95 LEU A O 1
ATOM 708 N N . LYS A 1 96 ? -11.922 -7.766 -13.586 1 98.19 96 LYS A N 1
ATOM 709 C CA . LYS A 1 96 ? -12.18 -6.746 -14.602 1 98.19 96 LYS A CA 1
ATOM 710 C C . LYS A 1 96 ? -13.438 -7.074 -15.398 1 98.19 96 LYS A C 1
ATOM 712 O O . LYS A 1 96 ? -13.992 -6.207 -16.078 1 98.19 96 LYS A O 1
ATOM 717 N N . GLU A 1 97 ? -13.906 -8.32 -15.336 1 98.25 97 GLU A N 1
ATOM 718 C CA . GLU A 1 97 ? -14.977 -8.75 -16.234 1 98.25 97 GLU A CA 1
ATOM 719 C C . GLU A 1 97 ? -16.047 -9.523 -15.477 1 98.25 97 GLU A C 1
ATOM 721 O O . GLU A 1 97 ? -16.812 -10.289 -16.078 1 98.25 97 GLU A O 1
ATOM 726 N N . ASN A 1 98 ? -16.109 -9.445 -14.219 1 97.5 98 ASN A N 1
ATOM 727 C CA . ASN A 1 98 ? -17.078 -10.125 -13.367 1 97.5 98 ASN A CA 1
ATOM 728 C C . ASN A 1 98 ? -17.031 -11.633 -13.57 1 97.5 98 ASN A C 1
ATOM 730 O O . ASN A 1 98 ? -18.078 -12.297 -13.555 1 97.5 98 ASN A O 1
ATOM 734 N N . GLY A 1 99 ? -15.883 -12.141 -13.852 1 98.44 99 GLY A N 1
ATOM 735 C CA . GLY A 1 99 ? -15.695 -13.578 -13.953 1 98.44 99 GLY A CA 1
ATOM 736 C C . GLY A 1 99 ? -15.688 -14.273 -12.609 1 98.44 99 GLY A C 1
ATOM 737 O O . GLY A 1 99 ? -15.617 -13.617 -11.562 1 98.44 99 GLY A O 1
ATOM 738 N N . ALA A 1 100 ? -15.734 -15.609 -12.602 1 98.31 100 ALA A N 1
ATOM 739 C CA . ALA A 1 100 ? -15.688 -16.438 -11.398 1 98.31 100 ALA A CA 1
ATOM 740 C C . ALA A 1 100 ? -14.258 -16.516 -10.852 1 98.31 100 ALA A C 1
ATOM 742 O O . ALA A 1 100 ? -13.297 -16.5 -11.617 1 98.31 100 ALA A O 1
ATOM 743 N N . PRO A 1 101 ? -14.148 -16.594 -9.508 1 98.44 101 PRO A N 1
ATOM 744 C CA . PRO A 1 101 ? -12.828 -16.859 -8.945 1 98.44 101 PRO A CA 1
ATOM 745 C C . PRO A 1 101 ? -12.305 -18.25 -9.312 1 98.44 101 PRO A C 1
ATOM 747 O O . PRO A 1 101 ? -13.078 -19.109 -9.742 1 98.44 101 PRO A O 1
ATOM 750 N N . PRO A 1 102 ? -10.992 -18.328 -9.227 1 98.62 102 PRO A N 1
ATOM 751 C CA . PRO A 1 102 ? -10.453 -19.672 -9.445 1 98.62 102 PRO A CA 1
ATOM 752 C C . PRO A 1 102 ? -10.852 -20.656 -8.352 1 98.62 102 PRO A C 1
ATOM 754 O O . PRO A 1 102 ? -11.328 -20.25 -7.293 1 98.62 102 PRO A O 1
ATOM 757 N N . ASP A 1 103 ? -10.75 -21.984 -8.648 1 97.62 103 ASP A N 1
ATOM 758 C CA . ASP A 1 103 ? -11.094 -23.062 -7.727 1 97.62 103 ASP A CA 1
ATOM 759 C C . ASP A 1 103 ? -9.867 -23.906 -7.402 1 97.62 103 ASP A C 1
ATOM 761 O O . ASP A 1 103 ? -8.734 -23.516 -7.68 1 97.62 103 ASP A O 1
ATOM 765 N N . GLY A 1 104 ? -10.156 -25.016 -6.641 1 97.88 104 GLY A N 1
ATOM 766 C CA . GLY A 1 104 ? -9.055 -25.906 -6.32 1 97.88 104 GLY A CA 1
ATOM 767 C C . GLY A 1 104 ? -8.062 -25.312 -5.34 1 97.88 104 GLY A C 1
ATOM 768 O O . GLY A 1 104 ? -8.453 -24.719 -4.34 1 97.88 104 GLY A O 1
ATOM 769 N N . LYS A 1 105 ? -6.754 -25.5 -5.605 1 98.12 105 LYS A N 1
ATOM 770 C CA . LYS A 1 105 ? -5.73 -25.062 -4.66 1 98.12 105 LYS A CA 1
ATOM 771 C C . LYS A 1 105 ? -5.625 -23.547 -4.621 1 98.12 105 LYS A C 1
ATOM 773 O O . LYS A 1 105 ? -5.004 -22.984 -3.719 1 98.12 105 LYS A O 1
ATOM 778 N N . TRP A 1 106 ? -6.242 -22.875 -5.637 1 98.69 106 TRP A N 1
ATOM 779 C CA . TRP A 1 106 ? -6.203 -21.422 -5.719 1 98.69 106 TRP A CA 1
ATOM 780 C C . TRP A 1 106 ? -7.488 -20.812 -5.172 1 98.69 106 TRP A C 1
ATOM 782 O O . TRP A 1 106 ? -7.734 -19.609 -5.336 1 98.69 106 TRP A O 1
ATOM 792 N N . ALA A 1 107 ? -8.312 -21.531 -4.465 1 98.12 107 ALA A N 1
ATOM 793 C CA . ALA A 1 107 ? -9.656 -21.125 -4.066 1 98.12 107 ALA A CA 1
ATOM 794 C C . ALA A 1 107 ? -9.625 -19.922 -3.133 1 98.12 107 ALA A C 1
ATOM 796 O O . ALA A 1 107 ? -10.562 -19.125 -3.094 1 98.12 107 ALA A O 1
ATOM 797 N N . ASP A 1 108 ? -8.523 -19.734 -2.418 1 97.19 108 ASP A N 1
ATOM 798 C CA . ASP A 1 108 ? -8.406 -18.625 -1.475 1 97.19 108 ASP A CA 1
ATOM 799 C C . ASP A 1 108 ? -8.422 -17.281 -2.201 1 97.19 108 ASP A C 1
ATOM 801 O O . ASP A 1 108 ? -8.695 -16.25 -1.593 1 97.19 108 ASP A O 1
ATOM 805 N N . ILE A 1 109 ? -8.188 -17.25 -3.455 1 98 109 ILE A N 1
ATOM 806 C CA . ILE A 1 109 ? -8.172 -16.031 -4.242 1 98 109 ILE A CA 1
ATOM 807 C C . ILE A 1 109 ? -9.578 -15.43 -4.285 1 98 109 ILE A C 1
ATOM 809 O O . ILE A 1 109 ? -9.742 -14.227 -4.496 1 98 109 ILE A O 1
ATOM 813 N N . ALA A 1 110 ? -10.562 -16.234 -4.004 1 97.19 110 ALA A N 1
ATOM 814 C CA . ALA A 1 110 ? -11.945 -15.766 -3.99 1 97.19 110 ALA A CA 1
ATOM 815 C C . ALA A 1 110 ? -12.133 -14.648 -2.969 1 97.19 110 ALA A C 1
ATOM 817 O O . ALA A 1 110 ? -13.008 -13.789 -3.129 1 97.19 110 ALA A O 1
ATOM 818 N N . MET A 1 111 ? -11.281 -14.609 -2.025 1 94.31 111 MET A N 1
ATOM 819 C CA . MET A 1 111 ? -11.367 -13.578 -0.993 1 94.31 111 MET A CA 1
ATOM 820 C C . MET A 1 111 ? -11.039 -12.203 -1.564 1 94.31 111 MET A C 1
ATOM 822 O O . MET A 1 111 ? -11.359 -11.188 -0.955 1 94.31 111 MET A O 1
ATOM 826 N N . LEU A 1 112 ? -10.414 -12.141 -2.732 1 95.94 112 LEU A N 1
ATOM 827 C CA . LEU A 1 112 ? -10.039 -10.883 -3.361 1 95.94 112 LEU A CA 1
ATOM 828 C C . LEU A 1 112 ? -11.086 -10.445 -4.379 1 95.94 112 LEU A C 1
ATOM 830 O O . LEU A 1 112 ? -10.953 -9.391 -5.008 1 95.94 112 LEU A O 1
ATOM 834 N N . GLU A 1 113 ? -12.141 -11.234 -4.531 1 95.88 113 GLU A N 1
ATOM 835 C CA . GLU A 1 113 ? -13.172 -10.969 -5.531 1 95.88 113 GLU A CA 1
ATOM 836 C C . GLU A 1 113 ? -13.805 -9.594 -5.316 1 95.88 113 GLU A C 1
ATOM 838 O O . GLU A 1 113 ? -14.055 -8.859 -6.277 1 95.88 113 GLU A O 1
ATOM 843 N N . PRO A 1 114 ? -14.031 -9.172 -4.078 1 93.38 114 PRO A N 1
ATOM 844 C CA . PRO A 1 114 ? -14.672 -7.871 -3.873 1 93.38 114 PRO A CA 1
ATOM 845 C C . PRO A 1 114 ? -13.836 -6.715 -4.418 1 93.38 114 PRO A C 1
ATOM 847 O O . PRO A 1 114 ? -14.367 -5.617 -4.633 1 93.38 114 PRO A O 1
ATOM 850 N N . VAL A 1 115 ? -12.57 -6.918 -4.672 1 94.56 115 VAL A N 1
ATOM 851 C CA . VAL A 1 115 ? -11.695 -5.879 -5.207 1 94.56 115 VAL A CA 1
ATOM 852 C C . VAL A 1 115 ? -12.164 -5.477 -6.605 1 94.56 115 VAL A C 1
ATOM 854 O O . VAL A 1 115 ? -11.805 -4.41 -7.102 1 94.56 115 VAL A O 1
ATOM 857 N N . ARG A 1 116 ? -13.023 -6.32 -7.203 1 95.56 116 ARG A N 1
ATOM 858 C CA . ARG A 1 116 ? -13.531 -6.047 -8.547 1 95.56 116 ARG A CA 1
ATOM 859 C C . ARG A 1 116 ? -14.25 -4.699 -8.594 1 95.56 116 ARG A C 1
ATOM 861 O O . ARG A 1 116 ? -14.234 -4.023 -9.625 1 95.56 116 ARG A O 1
ATOM 868 N N . ASP A 1 117 ? -14.789 -4.242 -7.488 1 93.56 117 ASP A N 1
ATOM 869 C CA . ASP A 1 117 ? -15.578 -3.018 -7.426 1 93.56 117 ASP A CA 1
ATOM 870 C C . ASP A 1 117 ? -14.688 -1.8 -7.195 1 93.56 117 ASP A C 1
ATOM 872 O O . ASP A 1 117 ? -15.172 -0.666 -7.168 1 93.56 117 ASP A O 1
ATOM 876 N N . TYR A 1 118 ? -13.414 -2.006 -7.098 1 93.56 118 TYR A N 1
ATOM 877 C CA . TYR A 1 118 ? -12.445 -0.945 -6.852 1 93.56 118 TYR A CA 1
ATOM 878 C C . TYR A 1 118 ? -11.336 -0.965 -7.898 1 93.56 118 TYR A C 1
ATOM 880 O O . TYR A 1 118 ? -10.211 -1.395 -7.617 1 93.56 118 TYR A O 1
ATOM 888 N N . LYS A 1 119 ? -11.609 -0.384 -9.016 1 94.88 119 LYS A N 1
ATOM 889 C CA . LYS A 1 119 ? -10.758 -0.449 -10.203 1 94.88 119 LYS A CA 1
ATOM 890 C C . LYS A 1 119 ? -9.352 0.054 -9.898 1 94.88 119 LYS A C 1
ATOM 892 O O . LYS A 1 119 ? -8.375 -0.481 -10.414 1 94.88 119 LYS A O 1
ATOM 897 N N . ALA A 1 120 ? -9.289 0.989 -9.031 1 93.88 120 ALA A N 1
ATOM 898 C CA . ALA A 1 120 ? -8.008 1.607 -8.688 1 93.88 120 ALA A CA 1
ATOM 899 C C . ALA A 1 120 ? -7.082 0.61 -8 1 93.88 120 ALA A C 1
ATOM 901 O O . ALA A 1 120 ? -5.879 0.849 -7.887 1 93.88 120 ALA A O 1
ATOM 902 N N . ARG A 1 121 ? -7.609 -0.559 -7.602 1 95.19 121 ARG A N 1
ATOM 903 C CA . ARG A 1 121 ? -6.797 -1.475 -6.805 1 95.19 121 ARG A CA 1
ATOM 904 C C . ARG A 1 121 ? -6.508 -2.76 -7.574 1 95.19 121 ARG A C 1
ATOM 906 O O . ARG A 1 121 ? -5.852 -3.666 -7.055 1 95.19 121 ARG A O 1
ATOM 913 N N . HIS A 1 122 ? -7.008 -2.805 -8.773 1 97.62 122 HIS A N 1
ATOM 914 C CA . HIS A 1 122 ? -6.812 -4.012 -9.57 1 97.62 122 HIS A CA 1
ATOM 915 C C . HIS A 1 122 ? -5.332 -4.273 -9.82 1 97.62 122 HIS A C 1
ATOM 917 O O . HIS A 1 122 ? -4.855 -5.395 -9.633 1 97.62 122 HIS A O 1
ATOM 923 N N . ALA A 1 123 ? -4.629 -3.215 -10.102 1 97.94 123 ALA A N 1
ATOM 924 C CA . ALA A 1 123 ? -3.236 -3.385 -10.5 1 97.94 123 ALA A CA 1
ATOM 925 C C . ALA A 1 123 ? -2.393 -3.914 -9.352 1 97.94 123 ALA A C 1
ATOM 927 O O . ALA A 1 123 ? -1.585 -4.828 -9.531 1 97.94 123 ALA A O 1
ATOM 928 N N . SER A 1 124 ? -2.615 -3.367 -8.156 1 97.5 124 SER A N 1
ATOM 929 C CA . SER A 1 124 ? -1.811 -3.803 -7.023 1 97.5 124 SER A CA 1
ATOM 930 C C . SER A 1 124 ? -2.135 -5.242 -6.637 1 97.5 124 SER A C 1
ATOM 932 O O . SER A 1 124 ? -1.271 -5.965 -6.133 1 97.5 124 SER A O 1
ATOM 934 N N . THR A 1 125 ? -3.332 -5.691 -6.895 1 98 125 THR A N 1
ATOM 935 C CA . THR A 1 125 ? -3.758 -7.055 -6.594 1 98 125 THR A CA 1
ATOM 936 C C . THR A 1 125 ? -3.127 -8.047 -7.57 1 98 125 THR A C 1
ATOM 938 O O . THR A 1 125 ? -2.799 -9.172 -7.191 1 98 125 THR A O 1
ATOM 941 N N . LEU A 1 126 ? -2.844 -7.637 -8.781 1 98.88 126 LEU A N 1
ATOM 942 C CA . LEU A 1 126 ? -2.447 -8.523 -9.875 1 98.88 126 LEU A CA 1
ATOM 943 C C . LEU A 1 126 ? -0.93 -8.656 -9.945 1 98.88 126 LEU A C 1
ATOM 945 O O . LEU A 1 126 ? -0.407 -9.453 -10.719 1 98.88 126 LEU A O 1
ATOM 949 N N . LEU A 1 127 ? -0.182 -7.984 -9.133 1 98.88 127 LEU A N 1
ATOM 950 C CA . LEU A 1 127 ? 1.256 -7.816 -9.305 1 98.88 127 LEU A CA 1
ATOM 951 C C . LEU A 1 127 ? 1.96 -9.172 -9.336 1 98.88 127 LEU A C 1
ATOM 953 O O . LEU A 1 127 ? 2.762 -9.438 -10.234 1 98.88 127 LEU A O 1
ATOM 957 N N . THR A 1 128 ? 1.642 -10.039 -8.398 1 98.94 128 THR A N 1
ATOM 958 C CA . THR A 1 128 ? 2.367 -11.305 -8.312 1 98.94 128 THR A CA 1
ATOM 959 C C . THR A 1 128 ? 2.047 -12.195 -9.508 1 98.94 128 THR A C 1
ATOM 961 O O . THR A 1 128 ? 2.926 -12.891 -10.023 1 98.94 128 THR A O 1
ATOM 964 N N . PHE A 1 129 ? 0.849 -12.133 -10 1 98.94 129 PHE A N 1
ATOM 965 C CA . PHE A 1 129 ? 0.449 -12.93 -11.156 1 98.94 129 PHE A CA 1
ATOM 966 C C . PHE A 1 129 ? 1.171 -12.461 -12.414 1 98.94 129 PHE A C 1
ATOM 968 O O . PHE A 1 129 ? 1.675 -13.273 -13.188 1 98.94 129 PHE A O 1
ATOM 975 N N . ASP A 1 130 ? 1.244 -11.188 -12.555 1 98.94 130 ASP A N 1
ATOM 976 C CA . ASP A 1 130 ? 1.938 -10.594 -13.695 1 98.94 130 ASP A CA 1
ATOM 977 C C . ASP A 1 130 ? 3.43 -10.922 -13.656 1 98.94 130 ASP A C 1
ATOM 979 O O . ASP A 1 130 ? 4.016 -11.289 -14.672 1 98.94 130 ASP A O 1
ATOM 983 N N . ALA A 1 131 ? 4.023 -10.797 -12.508 1 98.94 131 ALA A N 1
ATOM 984 C CA . ALA A 1 131 ? 5.457 -11.047 -12.367 1 98.94 131 ALA A CA 1
ATOM 985 C C . ALA A 1 131 ? 5.789 -12.5 -12.68 1 98.94 131 ALA A C 1
ATOM 987 O O . ALA A 1 131 ? 6.773 -12.781 -13.367 1 98.94 131 ALA A O 1
ATOM 988 N N . VAL A 1 132 ? 4.961 -13.398 -12.203 1 98.94 132 VAL A N 1
ATOM 989 C CA . VAL A 1 132 ? 5.199 -14.828 -12.406 1 98.94 132 VAL A CA 1
ATOM 990 C C . VAL A 1 132 ? 5.105 -15.156 -13.891 1 98.94 132 VAL A C 1
ATOM 992 O O . VAL A 1 132 ? 5.98 -15.828 -14.445 1 98.94 132 VAL A O 1
ATOM 995 N N . VAL A 1 133 ? 4.105 -14.641 -14.555 1 98.94 133 VAL A N 1
ATOM 996 C CA . VAL A 1 133 ? 3.926 -14.938 -15.977 1 98.94 133 VAL A CA 1
ATOM 997 C C . VAL A 1 133 ? 5.055 -14.305 -16.781 1 98.94 133 VAL A C 1
ATOM 999 O O . VAL A 1 133 ? 5.543 -14.891 -17.75 1 98.94 133 VAL A O 1
ATOM 1002 N N . ASP A 1 134 ? 5.465 -13.141 -16.391 1 98.94 134 ASP A N 1
ATOM 1003 C CA . ASP A 1 134 ? 6.598 -12.5 -17.047 1 98.94 134 ASP A CA 1
ATOM 1004 C C . ASP A 1 134 ? 7.855 -13.367 -16.938 1 98.94 134 ASP A C 1
ATOM 1006 O O . ASP A 1 134 ? 8.547 -13.594 -17.922 1 98.94 134 ASP A O 1
ATOM 1010 N N . ALA A 1 135 ? 8.156 -13.859 -15.758 1 98.94 135 ALA A N 1
ATOM 1011 C CA . ALA A 1 135 ? 9.328 -14.711 -15.539 1 98.94 135 ALA A CA 1
ATOM 1012 C C . ALA A 1 135 ? 9.242 -15.992 -16.359 1 98.94 135 ALA A C 1
ATOM 1014 O O . ALA A 1 135 ? 10.234 -16.422 -16.953 1 98.94 135 ALA A O 1
ATOM 1015 N N . ILE A 1 136 ? 8.062 -16.562 -16.406 1 98.88 136 ILE A N 1
ATOM 1016 C CA . ILE A 1 136 ? 7.848 -17.75 -17.203 1 98.88 136 ILE A CA 1
ATOM 1017 C C . ILE A 1 136 ? 8.148 -17.453 -18.672 1 98.88 136 ILE A C 1
ATOM 1019 O O . ILE A 1 136 ? 8.836 -18.234 -19.344 1 98.88 136 ILE A O 1
ATOM 1023 N N . GLY A 1 137 ? 7.645 -16.344 -19.141 1 98.69 137 GLY A N 1
ATOM 1024 C CA . GLY A 1 137 ? 7.91 -15.945 -20.516 1 98.69 137 GLY A CA 1
ATOM 1025 C C . GLY A 1 137 ? 9.391 -15.805 -20.812 1 98.69 137 GLY A C 1
ATOM 1026 O O . GLY A 1 137 ? 9.852 -16.188 -21.891 1 98.69 137 GLY A O 1
ATOM 1027 N N . GLN A 1 138 ? 10.148 -15.258 -19.922 1 98.56 138 GLN A N 1
ATOM 1028 C CA . GLN A 1 138 ? 11.594 -15.109 -20.078 1 98.56 138 GLN A CA 1
ATOM 1029 C C . GLN A 1 138 ? 12.273 -16.469 -20.219 1 98.56 138 GLN A C 1
ATOM 1031 O O . GLN A 1 138 ? 13.141 -16.656 -21.062 1 98.56 138 GLN A O 1
ATOM 1036 N N . ILE A 1 139 ? 11.875 -17.375 -19.344 1 98.31 139 ILE A N 1
ATOM 1037 C CA . ILE A 1 139 ? 12.477 -18.703 -19.344 1 98.31 139 ILE A CA 1
ATOM 1038 C C . ILE A 1 139 ? 12.172 -19.422 -20.641 1 98.31 139 ILE A C 1
ATOM 1040 O O . ILE A 1 139 ? 13.055 -20.031 -21.25 1 98.31 139 ILE A O 1
ATOM 1044 N N . GLU A 1 140 ? 10.938 -19.328 -21.047 1 97.38 140 GLU A N 1
ATOM 1045 C CA . GLU A 1 140 ? 10.523 -19.969 -22.297 1 97.38 140 GLU A CA 1
ATOM 1046 C C . GLU A 1 140 ? 11.266 -19.391 -23.5 1 97.38 140 GLU A C 1
ATOM 1048 O O . GLU A 1 140 ? 11.648 -20.125 -24.406 1 97.38 140 GLU A O 1
ATOM 1053 N N . ALA A 1 141 ? 11.477 -18.094 -23.484 1 96.12 141 ALA A N 1
ATOM 1054 C CA . ALA A 1 141 ? 12.195 -17.438 -24.562 1 96.12 141 ALA A CA 1
ATOM 1055 C C . ALA A 1 141 ? 13.648 -17.891 -24.609 1 96.12 141 ALA A C 1
ATOM 1057 O O . ALA A 1 141 ? 14.227 -18.047 -25.688 1 96.12 141 ALA A O 1
ATOM 1058 N N . GLN A 1 142 ? 14.258 -18.047 -23.438 1 92.88 142 GLN A N 1
ATOM 1059 C CA . GLN A 1 142 ? 15.633 -18.516 -23.359 1 92.88 142 GLN A CA 1
ATOM 1060 C C . GLN A 1 142 ? 15.766 -19.953 -23.844 1 92.88 142 GLN A C 1
ATOM 1062 O O . GLN A 1 142 ? 16.75 -20.312 -24.484 1 92.88 142 GLN A O 1
ATOM 1067 N N . ASN A 1 143 ? 14.781 -20.75 -23.547 1 90.19 143 ASN A N 1
ATOM 1068 C CA . ASN A 1 143 ? 14.805 -22.156 -23.953 1 90.19 143 ASN A CA 1
ATOM 1069 C C . ASN A 1 143 ? 14.562 -22.312 -25.453 1 90.19 143 ASN A C 1
ATOM 1071 O O . ASN A 1 143 ? 15.078 -23.25 -26.062 1 90.19 143 ASN A O 1
ATOM 1075 N N . ASP A 1 144 ? 13.688 -21.469 -26 1 86.38 144 ASP A N 1
ATOM 1076 C CA . ASP A 1 144 ? 13.445 -21.5 -27.438 1 86.38 144 ASP A CA 1
ATOM 1077 C C . ASP A 1 144 ? 14.688 -21.047 -28.203 1 86.38 144 ASP A C 1
ATOM 1079 O O . ASP A 1 144 ? 14.977 -21.562 -29.281 1 86.38 144 ASP A O 1
ATOM 1083 N N . GLY A 1 145 ? 15.281 -19.953 -27.625 1 75.5 145 GLY A N 1
ATOM 1084 C CA . GLY A 1 145 ? 16.516 -19.516 -28.266 1 75.5 145 GLY A CA 1
ATOM 1085 C C . GLY A 1 145 ? 17.625 -20.547 -28.188 1 75.5 145 GLY A C 1
ATOM 1086 O O . GLY A 1 145 ? 18.406 -20.703 -29.141 1 75.5 145 GLY A O 1
ATOM 1087 N N . ALA A 1 146 ? 17.734 -21.203 -27.141 1 72.94 146 ALA A N 1
ATOM 1088 C CA . ALA A 1 146 ? 18.766 -22.25 -26.969 1 72.94 146 ALA A CA 1
ATOM 1089 C C . ALA A 1 146 ? 18.516 -23.406 -27.922 1 72.94 146 ALA A C 1
ATOM 1091 O O . ALA A 1 146 ? 19.469 -24 -28.453 1 72.94 146 ALA A O 1
ATOM 1092 N N . LYS A 1 147 ? 17.312 -23.781 -28.234 1 68.19 147 LYS A N 1
ATOM 1093 C CA . LYS A 1 147 ? 16.984 -24.844 -2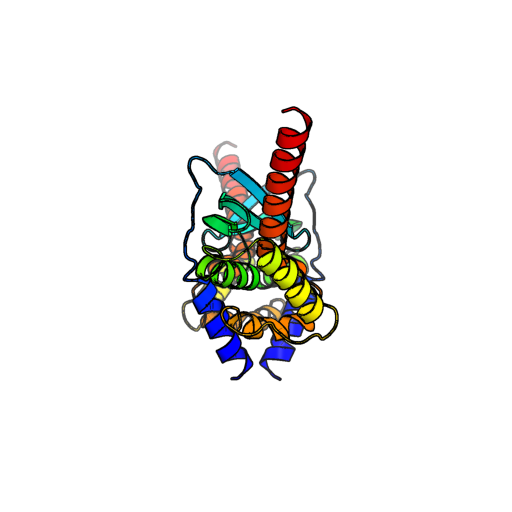9.156 1 68.19 147 LYS A CA 1
ATOM 1094 C C . LYS A 1 147 ? 17.312 -24.453 -30.594 1 68.19 147 LYS A C 1
ATOM 1096 O O . LYS A 1 147 ? 17.672 -25.297 -31.422 1 68.19 147 LYS A O 1
ATOM 1101 N N . ALA A 1 148 ? 17.25 -23.156 -30.906 1 69.5 148 ALA A N 1
ATOM 1102 C CA . ALA A 1 148 ? 17.5 -22.672 -32.25 1 69.5 148 ALA A CA 1
ATOM 1103 C C . ALA A 1 148 ? 19 -22.656 -32.562 1 69.5 148 ALA A C 1
ATOM 1105 O O . ALA A 1 148 ? 19.391 -22.781 -33.719 1 69.5 148 ALA A O 1
ATOM 1106 N N . THR A 1 149 ? 19.734 -22.422 -31.547 1 62.81 149 THR A N 1
ATOM 1107 C CA . THR A 1 149 ? 21.172 -22.328 -31.812 1 62.81 149 THR A CA 1
ATOM 1108 C C . THR A 1 149 ? 21.828 -23.688 -31.641 1 62.81 149 THR A C 1
ATOM 1110 O O . THR A 1 149 ? 22.984 -23.875 -32.031 1 62.81 149 THR A O 1
ATOM 1113 N N . ALA A 1 150 ? 21.219 -24.703 -31.141 1 57.91 150 ALA A N 1
ATOM 1114 C CA . ALA A 1 150 ? 21.828 -26.016 -30.984 1 57.91 150 ALA A CA 1
ATOM 1115 C C . ALA A 1 150 ? 21.578 -26.891 -32.219 1 57.91 150 ALA A C 1
ATOM 1117 O O . ALA A 1 150 ? 20.562 -26.75 -32.875 1 57.91 150 ALA A O 1
ATOM 1118 N N . MET B 1 1 ? -22.062 -3.658 3.912 1 38 1 MET B N 1
ATOM 1119 C CA . MET B 1 1 ? -22.406 -2.314 3.459 1 38 1 MET B CA 1
ATOM 1120 C C . MET B 1 1 ? -21.484 -1.273 4.086 1 38 1 MET B C 1
ATOM 1122 O O . MET B 1 1 ? -20.891 -0.457 3.375 1 38 1 MET B O 1
ATOM 1126 N N . LEU B 1 2 ? -21.516 -1.159 5.609 1 39.31 2 LEU B N 1
ATOM 1127 C CA . LEU B 1 2 ? -20.781 -0.131 6.328 1 39.31 2 LEU B CA 1
ATOM 1128 C C . LEU B 1 2 ? -19.312 -0.141 5.93 1 39.31 2 LEU B C 1
ATOM 1130 O O . LEU B 1 2 ? -18.734 0.91 5.637 1 39.31 2 LEU B O 1
ATOM 1134 N N . ASN B 1 3 ? -18.734 -1.462 5.625 1 57.91 3 ASN B N 1
ATOM 1135 C CA . ASN B 1 3 ? -17.328 -1.643 5.258 1 57.91 3 ASN B CA 1
ATOM 1136 C C . ASN B 1 3 ? -17.078 -1.258 3.801 1 57.91 3 ASN B C 1
ATOM 1138 O O . ASN B 1 3 ? -16.031 -0.707 3.471 1 57.91 3 ASN B O 1
ATOM 1142 N N . ASP B 1 4 ? -18.25 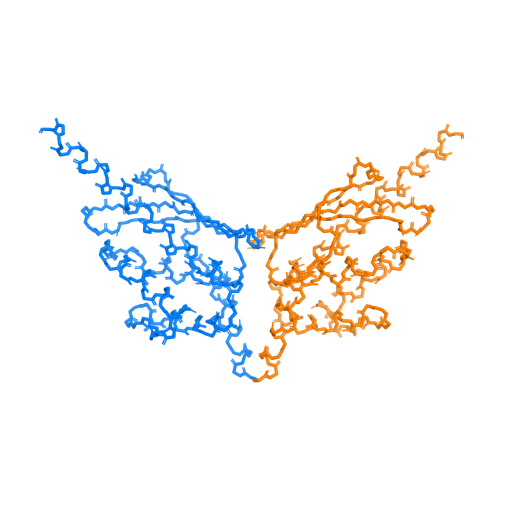-1.331 3.176 1 64.06 4 ASP B N 1
ATOM 1143 C CA . ASP B 1 4 ? -18.094 -0.961 1.771 1 64.06 4 ASP B CA 1
ATOM 1144 C C . ASP B 1 4 ? -18.031 0.555 1.607 1 64.06 4 ASP B C 1
ATOM 1146 O O . ASP B 1 4 ? -17.172 1.065 0.875 1 64.06 4 ASP B O 1
ATOM 1150 N N . VAL B 1 5 ? -19.047 1.19 2.348 1 53.25 5 VAL B N 1
ATOM 1151 C CA . VAL B 1 5 ? -19.047 2.646 2.256 1 53.25 5 VAL B CA 1
ATOM 1152 C C . VAL B 1 5 ? -17.734 3.203 2.773 1 53.25 5 VAL B C 1
ATOM 1154 O O . VAL B 1 5 ? -17.156 4.121 2.18 1 53.25 5 VAL B O 1
ATOM 1157 N N . TYR B 1 6 ? -17.297 2.58 3.768 1 67.88 6 TYR B N 1
ATOM 1158 C CA . TYR B 1 6 ? -16.016 2.967 4.363 1 67.88 6 TYR B CA 1
ATOM 1159 C C . TYR B 1 6 ? -14.875 2.805 3.365 1 67.88 6 TYR B C 1
ATOM 1161 O O . TYR B 1 6 ? -14.094 3.732 3.152 1 67.88 6 TYR B O 1
ATOM 1169 N N . ASN B 1 7 ? -15 1.859 2.689 1 81.31 7 ASN B N 1
ATOM 1170 C CA . ASN B 1 7 ? -13.961 1.569 1.704 1 81.31 7 ASN B CA 1
ATOM 1171 C C . ASN B 1 7 ? -14.055 2.5 0.498 1 81.31 7 ASN B C 1
ATOM 1173 O O . ASN B 1 7 ? -13.039 2.975 -0.008 1 81.31 7 ASN B O 1
ATOM 1177 N N . LYS B 1 8 ? -15.289 2.869 0.289 1 87.56 8 LYS B N 1
ATOM 1178 C CA . LYS B 1 8 ? -15.469 3.742 -0.868 1 87.56 8 LYS B CA 1
ATOM 1179 C C . LYS B 1 8 ? -14.93 5.145 -0.585 1 87.56 8 LYS B C 1
ATOM 1181 O O . LYS B 1 8 ? -14.281 5.75 -1.441 1 87.56 8 LYS B O 1
ATOM 1186 N N . ARG B 1 9 ? -15.188 5.637 0.563 1 91.06 9 ARG B N 1
ATOM 1187 C CA . ARG B 1 9 ? -14.711 6.969 0.918 1 91.06 9 ARG B CA 1
ATOM 1188 C C . ARG B 1 9 ? -13.188 7.004 0.967 1 91.06 9 ARG B C 1
ATOM 1190 O O . ARG B 1 9 ? -12.562 7.961 0.493 1 91.06 9 ARG B O 1
ATOM 1197 N N . ILE B 1 10 ? -12.625 5.969 1.517 1 93.88 10 ILE B N 1
ATOM 1198 C CA . ILE B 1 10 ? -11.172 5.871 1.59 1 93.88 10 ILE B CA 1
ATOM 1199 C C . ILE B 1 10 ? -10.586 5.852 0.18 1 93.88 10 ILE B C 1
ATOM 1201 O O . ILE B 1 10 ? -9.625 6.57 -0.11 1 93.88 10 ILE B O 1
ATOM 1205 N N . ILE B 1 11 ? -11.219 5.141 -0.694 1 92.62 11 ILE B N 1
ATOM 1206 C CA . ILE B 1 11 ? -10.719 5.012 -2.057 1 92.62 11 ILE B CA 1
ATOM 1207 C C . ILE B 1 11 ? -10.914 6.328 -2.807 1 92.62 11 ILE B C 1
ATOM 1209 O O . ILE B 1 11 ? -10.07 6.719 -3.615 1 92.62 11 ILE B O 1
ATOM 1213 N N . GLU B 1 12 ? -12.008 7.008 -2.494 1 94.62 12 GLU B N 1
ATOM 1214 C CA . GLU B 1 12 ? -12.234 8.312 -3.1 1 94.62 12 GLU B CA 1
ATOM 1215 C C . GLU B 1 12 ? -11.156 9.312 -2.691 1 94.62 12 GLU B C 1
ATOM 1217 O O . GLU B 1 12 ? -10.609 10.023 -3.535 1 94.62 12 GLU B O 1
ATOM 1222 N N . LEU B 1 13 ? -10.852 9.312 -1.461 1 95.94 13 LEU B N 1
ATOM 1223 C CA . LEU B 1 13 ? -9.789 10.188 -0.97 1 95.94 13 LEU B CA 1
ATOM 1224 C C . LEU B 1 13 ? -8.445 9.812 -1.583 1 95.94 13 LEU B C 1
ATOM 1226 O O . LEU B 1 13 ? -7.676 10.68 -1.999 1 95.94 13 LEU B O 1
ATOM 1230 N N . ALA B 1 14 ? -8.203 8.516 -1.643 1 96.25 14 ALA B N 1
ATOM 1231 C CA . ALA B 1 14 ? -6.957 7.996 -2.193 1 96.25 14 ALA B CA 1
ATOM 1232 C C . ALA B 1 14 ? -6.809 8.367 -3.666 1 96.25 14 ALA B C 1
ATOM 1234 O O . ALA B 1 14 ? -5.691 8.531 -4.164 1 96.25 14 ALA B O 1
ATOM 1235 N N . GLY B 1 15 ? -7.934 8.586 -4.332 1 95.44 15 GLY B N 1
ATOM 1236 C CA . GLY B 1 15 ? -7.918 8.883 -5.758 1 95.44 15 GLY B CA 1
ATOM 1237 C C . GLY B 1 15 ? -7.879 10.367 -6.059 1 95.44 15 GLY B C 1
ATOM 1238 O O . GLY B 1 15 ? -7.758 10.773 -7.219 1 95.44 15 GLY B O 1
ATOM 1239 N N . ASN B 1 16 ? -7.969 11.18 -4.984 1 96.62 16 ASN B N 1
ATOM 1240 C CA . ASN B 1 16 ? -8.047 12.625 -5.164 1 96.62 16 ASN B CA 1
ATOM 1241 C C . ASN B 1 16 ? -7.117 13.359 -4.199 1 96.62 16 ASN B C 1
ATOM 1243 O O . ASN B 1 16 ? -7.559 14.219 -3.441 1 96.62 16 ASN B O 1
ATOM 1247 N N . ILE B 1 17 ? -5.859 13.078 -4.316 1 98.44 17 ILE B N 1
ATOM 1248 C CA . ILE B 1 17 ? -4.891 13.664 -3.4 1 98.44 17 ILE B CA 1
ATOM 1249 C C . ILE B 1 17 ? -4.406 15.008 -3.949 1 98.44 17 ILE B C 1
ATOM 1251 O O . ILE B 1 17 ? -3.799 15.062 -5.02 1 98.44 17 ILE B O 1
ATOM 1255 N N . PRO B 1 18 ? -4.598 16.078 -3.24 1 98.69 18 PRO B N 1
ATOM 1256 C CA . PRO B 1 18 ? -4.102 17.375 -3.732 1 98.69 18 PRO B CA 1
ATOM 1257 C C . PRO B 1 18 ? -2.621 17.578 -3.438 1 98.69 18 PRO B C 1
ATOM 1259 O O . PRO B 1 18 ? -2.051 16.891 -2.584 1 98.69 18 PRO B O 1
ATOM 1262 N N . ARG B 1 19 ? -1.988 18.453 -4.18 1 98.75 19 ARG B N 1
ATOM 1263 C CA . ARG B 1 19 ? -0.66 19 -3.945 1 98.75 19 ARG B CA 1
ATOM 1264 C C . ARG B 1 19 ? 0.423 17.953 -4.191 1 98.75 19 ARG B C 1
ATOM 1266 O O . ARG B 1 19 ? 1.454 17.953 -3.516 1 98.75 19 ARG B O 1
ATOM 1273 N N . ILE B 1 20 ? 0.164 17.047 -5.031 1 98.81 20 ILE B N 1
ATOM 1274 C CA . ILE B 1 20 ? 1.165 16.062 -5.449 1 98.81 20 ILE B CA 1
ATOM 1275 C C . ILE B 1 20 ? 2.307 16.781 -6.176 1 98.81 20 ILE B C 1
ATOM 1277 O O . ILE B 1 20 ? 2.068 17.609 -7.055 1 98.81 20 ILE B O 1
ATOM 1281 N N . GLY B 1 21 ? 3.434 16.469 -5.863 1 98.69 21 GLY B N 1
ATOM 1282 C CA . GLY B 1 21 ? 4.617 17.062 -6.48 1 98.69 21 GLY B CA 1
ATOM 1283 C C . GLY B 1 21 ? 5.68 17.453 -5.473 1 98.69 21 GLY B C 1
ATOM 1284 O O . GLY B 1 21 ? 5.762 16.875 -4.387 1 98.69 21 GLY B O 1
ATOM 1285 N N . ARG B 1 22 ? 6.594 18.297 -5.945 1 98.81 22 ARG B N 1
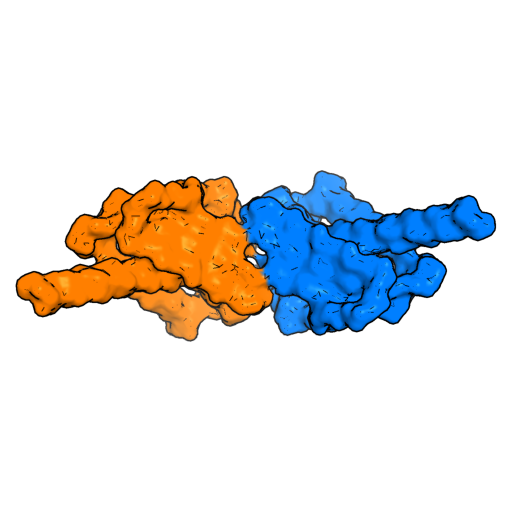ATOM 1286 C CA . ARG B 1 22 ? 7.668 18.844 -5.121 1 98.81 22 ARG B CA 1
ATOM 1287 C C . ARG B 1 22 ? 7.664 20.359 -5.148 1 98.81 22 ARG B C 1
ATOM 1289 O O . ARG B 1 22 ? 7.27 20.969 -6.145 1 98.81 22 ARG B O 1
ATOM 1296 N N . LEU B 1 23 ? 8.055 20.938 -4.004 1 98.81 23 LEU B N 1
ATOM 1297 C CA . LEU B 1 23 ? 8.289 22.375 -4 1 98.81 23 LEU B CA 1
ATOM 1298 C C . LEU B 1 23 ? 9.664 22.703 -4.57 1 98.81 23 LEU B C 1
ATOM 1300 O O . LEU B 1 23 ? 10.633 21.969 -4.348 1 98.81 23 LEU B O 1
ATOM 1304 N N . GLU B 1 24 ? 9.773 23.828 -5.168 1 98.12 24 GLU B N 1
ATOM 1305 C CA . GLU B 1 24 ? 11.055 24.25 -5.723 1 98.12 24 GLU B CA 1
ATOM 1306 C C . GLU B 1 24 ? 12.047 24.594 -4.613 1 98.12 24 GLU B C 1
ATOM 1308 O O . GLU B 1 24 ? 13.227 24.25 -4.715 1 98.12 24 GLU B O 1
ATOM 1313 N N . ARG B 1 25 ? 11.633 25.281 -3.564 1 98.25 25 ARG B N 1
ATOM 1314 C CA . ARG B 1 25 ? 12.5 25.719 -2.475 1 98.25 25 ARG B CA 1
ATOM 1315 C C . ARG B 1 25 ? 11.836 25.5 -1.122 1 98.25 25 ARG B C 1
ATOM 1317 O O . ARG B 1 25 ? 11.492 26.453 -0.43 1 98.25 25 ARG B O 1
ATOM 1324 N N . PRO B 1 26 ? 11.82 24.266 -0.703 1 98.81 26 PRO B N 1
ATOM 1325 C CA . PRO B 1 26 ? 11.25 24.016 0.624 1 98.81 26 PRO B CA 1
ATOM 1326 C C . PRO B 1 26 ? 12.18 24.438 1.756 1 98.81 26 PRO B C 1
ATOM 1328 O O . PRO B 1 26 ? 13.398 24.516 1.566 1 98.81 26 PRO B O 1
ATOM 1331 N N . ASP B 1 27 ? 11.57 24.7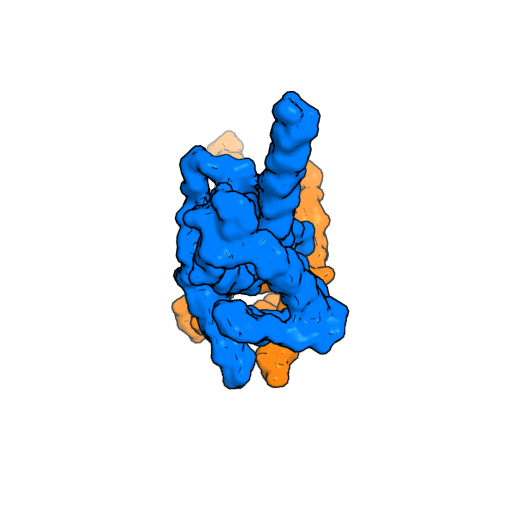81 2.859 1 98.81 27 ASP B N 1
ATOM 1332 C CA . ASP B 1 27 ? 12.375 25 4.055 1 98.81 27 ASP B CA 1
ATOM 1333 C C . ASP B 1 27 ? 12.914 23.688 4.613 1 98.81 27 ASP B C 1
ATOM 1335 O O . ASP B 1 27 ? 13.992 23.656 5.207 1 98.81 27 ASP B O 1
ATOM 1339 N N . ALA B 1 28 ? 12.117 22.625 4.48 1 98.88 28 ALA B N 1
ATOM 1340 C CA . ALA B 1 28 ? 12.531 21.281 4.891 1 98.88 28 ALA B CA 1
ATOM 1341 C C . ALA B 1 28 ? 11.797 20.219 4.078 1 98.88 28 ALA B C 1
ATOM 1343 O O . ALA B 1 28 ? 10.711 20.453 3.557 1 98.88 28 ALA B O 1
ATOM 1344 N N . SER B 1 29 ? 12.391 19.109 3.971 1 98.94 29 SER B N 1
ATOM 1345 C CA . SER B 1 29 ? 11.797 17.891 3.43 1 98.94 29 SER B CA 1
ATOM 1346 C C . SER B 1 29 ? 11.977 16.719 4.387 1 98.94 29 SER B C 1
ATOM 1348 O O . SER B 1 29 ? 12.938 16.688 5.156 1 98.94 29 SER B O 1
ATOM 1350 N N . ALA B 1 30 ? 11.031 15.867 4.348 1 98.94 30 ALA B N 1
ATOM 1351 C CA . ALA B 1 30 ? 11.094 14.664 5.168 1 98.94 30 ALA B CA 1
ATOM 1352 C C . ALA B 1 30 ? 10.406 13.492 4.477 1 98.94 30 ALA B C 1
ATOM 1354 O O . ALA B 1 30 ? 9.453 13.68 3.721 1 98.94 30 ALA B O 1
ATOM 1355 N N . THR B 1 31 ? 10.93 12.305 4.691 1 98.94 31 THR B N 1
ATOM 1356 C CA . THR B 1 31 ? 10.336 11.07 4.176 1 98.94 31 THR B CA 1
ATOM 1357 C C . THR B 1 31 ? 10.055 10.094 5.309 1 98.94 31 THR B C 1
ATOM 1359 O O . THR B 1 31 ? 10.906 9.859 6.164 1 98.94 31 THR B O 1
ATOM 1362 N N . ALA B 1 32 ? 8.828 9.602 5.371 1 98.88 32 ALA B N 1
ATOM 1363 C CA . ALA B 1 32 ? 8.445 8.508 6.258 1 98.88 32 ALA B CA 1
ATOM 1364 C C . ALA B 1 32 ? 8.227 7.219 5.477 1 98.88 32 ALA B C 1
ATOM 1366 O O . ALA B 1 32 ? 7.766 7.25 4.332 1 98.88 32 ALA B O 1
ATOM 1367 N N . HIS B 1 33 ? 8.516 6.109 6.109 1 98.5 33 HIS B N 1
ATOM 1368 C CA . HIS B 1 33 ? 8.461 4.801 5.469 1 98.5 33 HIS B CA 1
ATOM 1369 C C . HIS B 1 33 ? 7.84 3.762 6.398 1 98.5 33 HIS B C 1
ATOM 1371 O O . HIS B 1 33 ? 8.094 3.771 7.605 1 98.5 33 HIS B O 1
ATOM 1377 N N . SER B 1 34 ? 7.043 2.871 5.773 1 98 34 SER B N 1
ATOM 1378 C CA . SER B 1 34 ? 6.539 1.716 6.508 1 98 34 SER B CA 1
ATOM 1379 C C . SER B 1 34 ? 7.285 0.444 6.121 1 98 34 SER B C 1
ATOM 1381 O O . SER B 1 34 ? 7.184 -0.018 4.98 1 98 34 SER B O 1
ATOM 1383 N N . LYS B 1 35 ? 7.918 -0.165 7.02 1 95.88 35 LYS B N 1
ATOM 1384 C CA . LYS B 1 35 ? 8.75 -1.341 6.77 1 95.88 35 LYS B CA 1
ATOM 1385 C C . LYS B 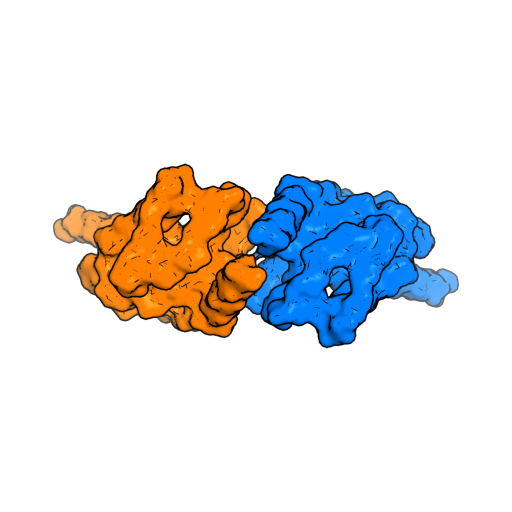1 35 ? 7.891 -2.539 6.363 1 95.88 35 LYS B C 1
ATOM 1387 O O . LYS B 1 35 ? 8.281 -3.318 5.492 1 95.88 35 LYS B O 1
ATOM 1392 N N . LEU B 1 36 ? 6.773 -2.656 6.918 1 95.5 36 LEU B N 1
ATOM 1393 C CA . LEU B 1 36 ? 5.91 -3.82 6.746 1 95.5 36 LEU B CA 1
ATOM 1394 C C . LEU B 1 36 ? 5.367 -3.891 5.324 1 95.5 36 LEU B C 1
ATOM 1396 O O . LEU B 1 36 ? 5.27 -4.977 4.746 1 95.5 36 LEU B O 1
ATOM 1400 N N . CYS B 1 37 ? 5.098 -2.754 4.73 1 96.44 37 CYS B N 1
ATOM 1401 C CA . CYS B 1 37 ? 4.402 -2.83 3.453 1 96.44 37 CYS B CA 1
ATOM 1402 C C . CYS B 1 37 ? 5.188 -2.115 2.359 1 96.44 37 CYS B C 1
ATOM 1404 O O . CYS B 1 37 ? 4.895 -2.273 1.173 1 96.44 37 CYS B O 1
ATOM 1406 N N . GLY B 1 38 ? 6.082 -1.255 2.727 1 97.12 38 GLY B N 1
ATOM 1407 C CA . GLY B 1 38 ? 6.926 -0.582 1.753 1 97.12 38 GLY B CA 1
ATOM 1408 C C . GLY B 1 38 ? 6.418 0.796 1.373 1 97.12 38 GLY B C 1
ATOM 1409 O O . GLY B 1 38 ? 7.059 1.51 0.6 1 97.12 38 GLY B O 1
ATOM 1410 N N . SER B 1 39 ? 5.324 1.264 1.931 1 98.56 39 SER B N 1
ATOM 1411 C CA . SER B 1 39 ? 4.777 2.582 1.627 1 98.56 39 SER B CA 1
ATOM 1412 C C . SER B 1 39 ? 5.742 3.689 2.035 1 98.56 39 SER B C 1
ATOM 1414 O O . SER B 1 39 ? 6.41 3.588 3.066 1 98.56 39 SER B O 1
ATOM 1416 N N . THR B 1 40 ? 5.719 4.781 1.238 1 98.75 40 THR B N 1
ATOM 1417 C CA . THR B 1 40 ? 6.531 5.953 1.539 1 98.75 40 THR B CA 1
ATOM 1418 C C . THR B 1 40 ? 5.758 7.234 1.26 1 98.75 40 THR B C 1
ATOM 1420 O O . THR B 1 40 ? 4.957 7.293 0.324 1 98.75 40 THR B O 1
ATOM 1423 N N . VAL B 1 41 ? 5.988 8.227 2.084 1 98.88 41 VAL B N 1
ATOM 1424 C CA . VAL B 1 41 ? 5.496 9.578 1.867 1 98.88 41 VAL B CA 1
ATOM 1425 C C . VAL B 1 41 ? 6.637 10.578 2.059 1 98.88 41 VAL B C 1
ATOM 1427 O O . VAL B 1 41 ? 7.281 10.602 3.111 1 98.88 41 VAL B O 1
ATOM 1430 N N . THR B 1 42 ? 6.902 11.297 1.028 1 98.94 42 THR B N 1
ATOM 1431 C CA . THR B 1 42 ? 7.855 12.398 1.088 1 98.94 42 THR B CA 1
ATOM 1432 C C . THR B 1 42 ? 7.133 13.742 1.019 1 98.94 42 THR B C 1
ATOM 1434 O O . THR B 1 42 ? 6.289 13.953 0.144 1 98.94 42 THR B O 1
ATOM 1437 N N . ILE B 1 43 ? 7.496 14.633 1.923 1 98.94 43 ILE B N 1
ATOM 1438 C CA . ILE B 1 43 ? 6.812 15.922 1.882 1 98.94 43 ILE B CA 1
ATOM 1439 C C . ILE B 1 43 ? 7.844 17.047 1.845 1 98.94 43 ILE B C 1
ATOM 1441 O O . ILE B 1 43 ? 8.984 16.875 2.277 1 98.94 43 ILE B O 1
ATOM 1445 N N . ASP B 1 44 ? 7.453 18.172 1.269 1 98.94 44 ASP B N 1
ATOM 1446 C CA . ASP B 1 44 ? 8.109 19.469 1.313 1 98.94 44 ASP B CA 1
ATOM 1447 C C . ASP B 1 44 ? 7.27 20.484 2.078 1 98.94 44 ASP B C 1
ATOM 1449 O O . ASP B 1 44 ? 6.055 20.547 1.896 1 98.94 44 ASP B O 1
ATOM 1453 N N . LEU B 1 45 ? 7.984 21.234 2.912 1 98.94 45 LEU B N 1
ATOM 1454 C CA . LEU B 1 45 ? 7.246 22.156 3.771 1 98.94 45 LEU B CA 1
ATOM 1455 C C . LEU B 1 45 ? 7.887 23.531 3.762 1 98.94 45 LEU B C 1
ATOM 1457 O O . LEU B 1 45 ? 9.117 23.656 3.824 1 98.94 45 LEU B O 1
ATOM 1461 N N . LYS B 1 46 ? 7.07 24.516 3.631 1 98.88 46 LYS B N 1
ATOM 1462 C CA . LYS B 1 46 ? 7.461 25.906 3.873 1 98.88 46 LYS B CA 1
ATOM 1463 C C . LYS B 1 46 ? 6.672 26.5 5.035 1 98.88 46 LYS B C 1
ATOM 1465 O O . LYS B 1 46 ? 5.465 26.281 5.148 1 98.88 46 LYS B O 1
ATOM 1470 N N . MET B 1 47 ? 7.359 27.219 5.879 1 98.69 47 MET B N 1
ATOM 1471 C CA . MET B 1 47 ? 6.711 27.859 7.016 1 98.69 47 MET B CA 1
ATOM 1472 C C . MET B 1 47 ? 7.117 29.328 7.117 1 98.69 47 MET B C 1
ATOM 1474 O O . MET B 1 47 ? 8.227 29.703 6.719 1 98.69 47 MET B O 1
ATOM 1478 N N . ASP B 1 48 ? 6.227 30.109 7.531 1 98 48 ASP B N 1
ATOM 1479 C CA . ASP B 1 48 ? 6.461 31.469 8.023 1 98 48 ASP B CA 1
ATOM 1480 C C . ASP B 1 48 ? 6.148 31.578 9.516 1 98 48 ASP B C 1
ATOM 1482 O O . ASP B 1 48 ? 4.98 31.609 9.906 1 98 48 ASP B O 1
ATOM 1486 N N . GLY B 1 49 ? 7.223 31.672 10.344 1 95.94 49 GLY B N 1
ATOM 1487 C CA . GLY B 1 49 ? 7.02 31.484 11.773 1 95.94 49 GLY B CA 1
ATOM 1488 C C . GLY B 1 49 ? 6.473 30.109 12.117 1 95.94 49 GLY B C 1
ATOM 1489 O O . GLY B 1 49 ? 7.035 29.094 11.727 1 95.94 49 GLY B O 1
ATOM 1490 N N . ASP B 1 50 ? 5.305 30.109 12.727 1 97.12 50 ASP B N 1
ATOM 1491 C CA . ASP B 1 50 ? 4.715 28.859 13.211 1 97.12 50 ASP B CA 1
ATOM 1492 C C . ASP B 1 50 ? 3.688 28.328 12.219 1 97.12 50 ASP B C 1
ATOM 1494 O O . ASP B 1 50 ? 3.096 27.266 12.438 1 97.12 50 ASP B O 1
ATOM 1498 N N . THR B 1 51 ? 3.545 29.031 11.078 1 98.81 51 THR B N 1
ATOM 1499 C CA . THR B 1 51 ? 2.451 28.703 10.172 1 98.81 51 THR B CA 1
ATOM 1500 C C . THR B 1 51 ? 2.982 28.094 8.883 1 98.81 51 THR B C 1
ATOM 1502 O O . THR B 1 51 ? 3.932 28.609 8.289 1 98.81 51 THR B O 1
ATOM 1505 N N . VAL B 1 52 ? 2.375 27 8.484 1 98.94 52 VAL B N 1
ATOM 1506 C CA . VAL B 1 52 ? 2.713 26.391 7.199 1 98.94 52 VAL B CA 1
ATOM 1507 C C . VAL B 1 52 ? 2.176 27.266 6.062 1 98.94 52 VAL B C 1
ATOM 1509 O O . VAL B 1 52 ? 0.993 27.609 6.039 1 98.94 52 VAL B O 1
ATOM 1512 N N . THR B 1 53 ? 3.055 27.516 5.121 1 98.94 53 THR B N 1
ATOM 1513 C CA . THR B 1 53 ? 2.645 28.422 4.055 1 98.94 53 THR B CA 1
ATOM 1514 C C . THR B 1 53 ? 2.615 27.703 2.711 1 98.94 53 THR B C 1
ATOM 1516 O O . THR B 1 53 ? 2.029 28.188 1.746 1 98.94 53 THR B O 1
ATOM 1519 N N . ASP B 1 54 ? 3.273 26.562 2.623 1 98.94 54 ASP B N 1
ATOM 1520 C CA . ASP B 1 54 ? 3.242 25.75 1.407 1 98.94 54 ASP B CA 1
ATOM 1521 C C . ASP B 1 54 ? 3.611 24.297 1.701 1 98.94 54 ASP B C 1
ATOM 1523 O O . ASP B 1 54 ? 4.242 24.016 2.719 1 98.94 54 ASP B O 1
ATOM 1527 N N . PHE B 1 55 ? 3.172 23.547 0.791 1 98.94 55 PHE B N 1
ATOM 1528 C CA . PHE B 1 55 ? 3.287 22.109 1 1 98.94 55 PHE B CA 1
ATOM 1529 C C . PHE B 1 55 ? 3.201 21.359 -0.325 1 98.94 55 PHE B C 1
ATOM 1531 O O . PHE B 1 55 ? 2.443 21.75 -1.217 1 98.94 55 PHE B O 1
ATOM 1538 N N . ALA B 1 56 ? 3.984 20.344 -0.498 1 98.94 56 ALA B N 1
ATOM 1539 C CA . ALA B 1 56 ? 3.867 19.359 -1.574 1 98.94 56 ALA B CA 1
ATOM 1540 C C . ALA B 1 56 ? 4.355 17.984 -1.119 1 98.94 56 ALA B C 1
ATOM 1542 O O . ALA B 1 56 ? 5.113 17.891 -0.154 1 98.94 56 ALA B O 1
ATOM 1543 N N . HIS B 1 57 ? 3.832 16.953 -1.786 1 98.94 57 HIS B N 1
ATOM 1544 C CA . HIS B 1 57 ? 4.246 15.617 -1.346 1 98.94 57 HIS B CA 1
ATOM 1545 C C . HIS B 1 57 ? 4.25 14.625 -2.506 1 98.94 57 HIS B C 1
ATOM 1547 O O . HIS B 1 57 ? 3.592 14.859 -3.523 1 98.94 57 HIS B O 1
ATOM 1553 N N . ILE B 1 58 ? 5.137 13.617 -2.395 1 98.88 58 ILE B N 1
ATOM 1554 C CA . ILE B 1 58 ? 5.133 12.391 -3.186 1 98.88 58 ILE B CA 1
ATOM 1555 C C . ILE B 1 58 ? 4.621 11.234 -2.336 1 98.88 58 ILE B C 1
ATOM 1557 O O . ILE B 1 58 ? 5.191 10.922 -1.287 1 98.88 58 ILE B O 1
ATOM 1561 N N . VAL B 1 59 ? 3.486 10.641 -2.869 1 98.81 59 VAL B N 1
ATOM 1562 C CA . VAL B 1 59 ? 2.828 9.594 -2.1 1 98.81 59 VAL B CA 1
ATOM 1563 C C . VAL B 1 59 ? 2.926 8.266 -2.846 1 98.81 59 VAL B C 1
ATOM 1565 O O . VAL B 1 59 ? 2.34 8.102 -3.92 1 98.81 59 VAL B O 1
ATOM 1568 N N . LYS B 1 60 ? 3.684 7.363 -2.336 1 98.5 60 LYS B N 1
ATOM 1569 C CA . LYS B 1 60 ? 3.75 5.961 -2.744 1 98.5 60 LYS B CA 1
ATOM 1570 C C . LYS B 1 60 ? 3.324 5.039 -1.606 1 98.5 60 LYS B C 1
ATOM 1572 O O . LYS B 1 60 ? 4.172 4.488 -0.896 1 98.5 60 LYS B O 1
ATOM 1577 N N . ALA B 1 61 ? 2.025 4.918 -1.503 1 98.31 61 ALA B N 1
ATOM 1578 C CA . ALA B 1 61 ? 1.472 4.266 -0.32 1 98.31 61 ALA B CA 1
ATOM 1579 C C . ALA B 1 61 ? 0.17 3.539 -0.653 1 98.31 61 ALA B C 1
ATOM 1581 O O . ALA B 1 61 ? -0.459 3.82 -1.676 1 98.31 61 ALA B O 1
ATOM 1582 N N . CYS B 1 62 ? -0.194 2.65 0.198 1 96.94 62 CYS B N 1
ATOM 1583 C CA . CYS B 1 62 ? -1.484 1.979 0.084 1 96.94 62 CYS B CA 1
ATOM 1584 C C . CYS B 1 62 ? -2.631 2.979 0.197 1 96.94 62 CYS B C 1
ATOM 1586 O O . CYS B 1 62 ? -2.402 4.168 0.412 1 96.94 62 CYS B O 1
ATOM 1588 N N . ALA B 1 63 ? -3.852 2.5 0.069 1 95.56 63 ALA B N 1
ATOM 1589 C CA . ALA B 1 63 ? -5.027 3.369 0.073 1 95.56 63 ALA B CA 1
ATOM 1590 C C . ALA B 1 63 ? -5.152 4.117 1.397 1 95.56 63 ALA B C 1
ATOM 1592 O O . ALA B 1 63 ? -5.594 5.266 1.428 1 95.56 63 ALA B O 1
ATOM 1593 N N . LEU B 1 64 ? -4.77 3.471 2.48 1 96.5 64 LEU B N 1
ATOM 1594 C CA . LEU B 1 64 ? -4.855 4.109 3.789 1 96.5 64 LEU B CA 1
ATOM 1595 C C . LEU B 1 64 ? -3.891 5.285 3.889 1 96.5 64 LEU B C 1
ATOM 1597 O O . LEU B 1 64 ? -4.281 6.383 4.297 1 96.5 64 LEU B O 1
ATOM 1601 N N . GLY B 1 65 ? -2.637 5.059 3.449 1 97.75 65 GLY B N 1
ATOM 1602 C CA . GLY B 1 65 ? -1.651 6.129 3.416 1 97.75 65 GLY B CA 1
ATOM 1603 C C . GLY B 1 65 ? -2.006 7.238 2.443 1 97.75 65 GLY B C 1
ATOM 1604 O O . GLY B 1 65 ? -1.771 8.414 2.723 1 97.75 65 GLY B O 1
ATOM 1605 N N . GLN B 1 66 ? -2.57 6.855 1.342 1 98.38 66 GLN B N 1
ATOM 1606 C CA . GLN B 1 66 ? -3.014 7.84 0.359 1 98.38 66 GLN B CA 1
ATOM 1607 C C . GLN B 1 66 ? -4.16 8.688 0.905 1 98.38 66 GLN B C 1
ATOM 1609 O O . GLN B 1 66 ? -4.172 9.906 0.739 1 98.38 66 GLN B O 1
ATOM 1614 N N . ALA B 1 67 ? -5.078 8.023 1.578 1 97.94 67 ALA B N 1
ATOM 1615 C CA . ALA B 1 67 ? -6.215 8.742 2.152 1 97.94 67 ALA B CA 1
ATOM 1616 C C . ALA B 1 67 ? -5.758 9.719 3.229 1 97.94 67 ALA B C 1
ATOM 1618 O O . ALA B 1 67 ? -6.18 10.875 3.24 1 97.94 67 ALA B O 1
ATOM 1619 N N . SER B 1 68 ? -4.898 9.25 4.141 1 98.56 68 SER B N 1
ATOM 1620 C CA . SER B 1 68 ? -4.387 10.141 5.176 1 98.56 68 SER B CA 1
ATOM 1621 C C . SER B 1 68 ? -3.631 11.312 4.57 1 98.56 68 SER B C 1
ATOM 1623 O O . SER B 1 68 ? -3.773 12.453 5.023 1 98.56 68 SER B O 1
ATOM 1625 N N . SER B 1 69 ? -2.881 11.039 3.527 1 98.88 69 SER B N 1
ATOM 1626 C CA . SER B 1 69 ? -2.125 12.094 2.852 1 98.88 69 SER B CA 1
ATOM 1627 C C . SER B 1 69 ? -3.055 13.094 2.178 1 98.88 69 SER B C 1
ATOM 1629 O O . SER B 1 69 ? -2.764 14.289 2.145 1 98.88 69 SER B O 1
ATOM 1631 N N . SER B 1 70 ? -4.168 12.594 1.629 1 98.88 70 SER B N 1
ATOM 1632 C CA . SER B 1 70 ? -5.16 13.461 1.004 1 98.88 70 SER B CA 1
ATOM 1633 C C . SER B 1 70 ? -5.762 14.43 2.016 1 98.88 70 SER B C 1
ATOM 1635 O O . SER B 1 70 ? -5.859 15.633 1.753 1 98.88 70 SER B O 1
ATOM 1637 N N . ILE B 1 71 ? -6.105 13.93 3.168 1 98.81 71 ILE B N 1
ATOM 1638 C CA . ILE B 1 71 ? -6.68 14.766 4.219 1 98.81 71 ILE B CA 1
ATOM 1639 C C . ILE B 1 71 ? -5.648 15.789 4.691 1 98.81 71 ILE B C 1
ATOM 1641 O O . ILE B 1 71 ? -5.957 16.969 4.816 1 98.81 71 ILE B O 1
ATOM 1645 N N . MET B 1 72 ? -4.426 15.383 4.91 1 98.94 72 MET B N 1
ATOM 1646 C CA . MET B 1 72 ? -3.352 16.266 5.34 1 98.94 72 MET B CA 1
ATOM 1647 C C . MET B 1 72 ? -3.164 17.422 4.344 1 98.94 72 MET B C 1
ATOM 1649 O O . MET B 1 72 ? -3.207 18.594 4.727 1 98.94 72 MET B O 1
ATOM 1653 N N . ALA B 1 73 ? -3.078 17.078 3.125 1 98.94 73 ALA B N 1
ATOM 1654 C CA . ALA B 1 73 ? -2.777 18.062 2.088 1 98.94 73 ALA B CA 1
ATOM 1655 C C . ALA B 1 73 ? -3.916 19.078 1.938 1 98.94 73 ALA B C 1
ATOM 1657 O O . ALA B 1 73 ? -3.695 20.219 1.534 1 98.94 73 ALA B O 1
ATOM 1658 N N . SER B 1 74 ? -5.078 18.641 2.303 1 98.81 74 SER B N 1
ATOM 1659 C CA . SER B 1 74 ? -6.254 19.5 2.143 1 98.81 74 SER B CA 1
ATOM 1660 C C . SER B 1 74 ? -6.289 20.594 3.203 1 98.81 74 SER B C 1
ATOM 1662 O O . SER B 1 74 ? -6.977 21.594 3.037 1 98.81 74 SER B O 1
ATOM 1664 N N . HIS B 1 75 ? -5.52 20.406 4.305 1 98.88 75 HIS B N 1
ATOM 1665 C CA . HIS B 1 75 ? -5.734 21.312 5.426 1 98.88 75 HIS B CA 1
ATOM 1666 C C . HIS B 1 75 ? -4.41 21.828 5.98 1 98.88 75 HIS B C 1
ATOM 1668 O O . HIS B 1 75 ? -4.395 22.734 6.812 1 98.88 75 HIS B O 1
ATOM 1674 N N . VAL B 1 76 ? -3.318 21.312 5.52 1 98.94 76 VAL B N 1
ATOM 1675 C CA . VAL B 1 76 ? -2.037 21.531 6.18 1 98.94 76 VAL B CA 1
ATOM 1676 C C . VAL B 1 76 ? -1.616 23 5.996 1 98.94 76 VAL B C 1
ATOM 1678 O O . VAL B 1 76 ? -1.04 23.594 6.906 1 98.94 76 VAL B O 1
ATOM 1681 N N . VAL B 1 77 ? -1.854 23.562 4.832 1 98.94 77 VAL B N 1
ATOM 1682 C CA . VAL B 1 77 ? -1.474 24.953 4.609 1 98.94 77 VAL B CA 1
ATOM 1683 C C . VAL B 1 77 ? -2.355 25.875 5.453 1 98.94 77 VAL B C 1
ATOM 1685 O O . VAL B 1 77 ? -3.58 25.734 5.453 1 98.94 77 VAL B O 1
ATOM 1688 N N . GLY B 1 78 ? -1.775 26.688 6.195 1 98.88 78 GLY B N 1
ATOM 1689 C CA . GLY B 1 78 ? -2.484 27.562 7.125 1 98.88 78 GLY B CA 1
ATOM 1690 C C . GLY B 1 78 ? -2.49 27.031 8.547 1 98.88 78 GLY B C 1
ATOM 1691 O O . GLY B 1 78 ? -2.811 27.766 9.484 1 98.88 78 GLY B O 1
ATOM 1692 N N . SER B 1 79 ? -2.123 25.812 8.734 1 98.94 79 SER B N 1
ATOM 1693 C CA . SER B 1 79 ? -2.047 25.219 10.062 1 98.94 79 SER B CA 1
ATOM 1694 C C . SER B 1 79 ? -0.734 25.562 10.758 1 98.94 79 SER B C 1
ATOM 1696 O O . SER B 1 79 ? 0.258 25.875 10.094 1 98.94 79 SER B O 1
ATOM 1698 N N . THR B 1 80 ? -0.745 25.469 12.062 1 98.88 80 THR B N 1
ATOM 1699 C CA . THR B 1 80 ? 0.45 25.812 12.828 1 98.88 80 THR B CA 1
ATOM 1700 C C . THR B 1 80 ? 1.237 24.547 13.18 1 98.88 80 THR B C 1
ATOM 1702 O O . THR B 1 80 ? 0.689 23.453 13.172 1 98.88 80 THR B O 1
ATOM 1705 N N . ALA B 1 81 ? 2.477 24.781 13.531 1 98.81 81 ALA B N 1
ATOM 1706 C CA . ALA B 1 81 ? 3.332 23.688 13.977 1 98.81 81 ALA B CA 1
ATOM 1707 C C . ALA B 1 81 ? 2.729 22.984 15.18 1 98.81 81 ALA B C 1
ATOM 1709 O O . ALA B 1 81 ? 2.688 21.75 15.234 1 98.81 81 ALA B O 1
ATOM 1710 N N . SER B 1 82 ? 2.291 23.734 16.125 1 98.75 82 SER B N 1
ATOM 1711 C CA . SER B 1 82 ? 1.716 23.156 17.344 1 98.75 82 SER B CA 1
ATOM 1712 C C . SER B 1 82 ? 0.478 22.328 17.031 1 98.75 82 SER B C 1
ATOM 1714 O O . SER B 1 82 ? 0.296 21.25 17.594 1 98.75 82 SER B O 1
ATOM 1716 N N . GLU B 1 83 ? -0.347 22.844 16.156 1 98.88 83 GLU B N 1
ATOM 1717 C CA . GLU B 1 83 ? -1.543 22.125 15.727 1 98.88 83 GLU B CA 1
ATOM 1718 C C . GLU B 1 83 ? -1.185 20.781 15.102 1 98.88 83 GLU B C 1
ATOM 1720 O O . GLU B 1 83 ? -1.794 19.766 15.422 1 98.88 83 GLU B O 1
ATOM 1725 N N . LEU B 1 84 ? -0.217 20.766 14.25 1 98.94 84 LEU B N 1
ATOM 1726 C CA . LEU B 1 84 ? 0.14 19.578 13.484 1 98.94 84 LEU B CA 1
ATOM 1727 C C . LEU B 1 84 ? 0.833 18.547 14.375 1 98.94 84 LEU B C 1
ATOM 1729 O O . LEU B 1 84 ? 0.639 17.344 14.203 1 98.94 84 LEU B O 1
ATOM 1733 N N . LYS B 1 85 ? 1.607 19.016 15.312 1 98.94 85 LYS B N 1
ATOM 1734 C CA . LYS B 1 85 ? 2.195 18.109 16.297 1 98.94 85 LYS B CA 1
ATOM 1735 C C . LYS B 1 85 ? 1.118 17.469 17.156 1 98.94 85 LYS B C 1
ATOM 1737 O O . LYS B 1 85 ? 1.154 16.25 17.406 1 98.94 85 LYS B O 1
ATOM 1742 N N . ALA B 1 86 ? 0.19 18.266 17.578 1 98.88 86 ALA B N 1
ATOM 1743 C CA . ALA B 1 86 ? -0.919 17.734 18.375 1 98.88 86 ALA B CA 1
ATOM 1744 C C . ALA B 1 86 ? -1.761 16.766 17.562 1 98.88 86 ALA B C 1
ATOM 1746 O O . ALA B 1 86 ? -2.242 15.758 18.078 1 98.88 86 ALA B O 1
ATOM 1747 N N . LEU B 1 87 ? -1.961 17.094 16.312 1 98.94 87 LEU B N 1
ATOM 1748 C CA . LEU B 1 87 ? -2.723 16.219 15.422 1 98.94 87 LEU B CA 1
ATOM 1749 C C . LEU B 1 87 ? -2.07 14.852 15.305 1 98.94 87 LEU B C 1
ATOM 1751 O O . LEU B 1 87 ? -2.75 13.828 15.391 1 98.94 87 LEU B O 1
ATOM 1755 N N . ARG B 1 88 ? -0.765 14.859 15.086 1 98.94 88 ARG B N 1
ATOM 1756 C CA . ARG B 1 88 ? -0.044 13.594 14.992 1 98.94 88 ARG B CA 1
ATOM 1757 C C . ARG B 1 88 ? -0.263 12.742 16.234 1 98.94 88 ARG B C 1
ATOM 1759 O O . ARG B 1 88 ? -0.514 11.539 16.141 1 98.94 88 ARG B O 1
ATOM 1766 N N . GLU B 1 89 ? -0.248 13.367 17.406 1 98.88 89 GLU B N 1
ATOM 1767 C CA . GLU B 1 89 ? -0.455 12.656 18.656 1 98.88 89 GLU B CA 1
ATOM 1768 C C . GLU B 1 89 ? -1.889 12.141 18.766 1 98.88 89 GLU B C 1
ATOM 1770 O O . GLU B 1 89 ? -2.119 11.023 19.234 1 98.88 89 GLU B O 1
ATOM 1775 N N . THR B 1 90 ? -2.773 12.914 18.359 1 98.94 90 THR B N 1
ATOM 1776 C CA . THR B 1 90 ? -4.176 12.523 18.406 1 98.94 90 THR B CA 1
ATOM 1777 C C . THR B 1 90 ? -4.43 11.297 17.531 1 98.94 90 THR B C 1
ATOM 1779 O O . THR B 1 90 ? -5.086 10.344 17.953 1 98.94 90 THR B O 1
ATOM 1782 N N . VAL B 1 91 ? -3.887 11.328 16.359 1 98.88 91 VAL B N 1
ATOM 1783 C CA . VAL B 1 91 ? -4.098 10.219 15.438 1 98.88 91 VAL B CA 1
ATOM 1784 C C . VAL B 1 91 ? -3.387 8.969 15.953 1 98.88 91 VAL B C 1
ATOM 1786 O O . VAL B 1 91 ? -3.924 7.863 15.875 1 98.88 91 VAL B O 1
ATOM 1789 N N . ARG B 1 92 ? -2.225 9.156 16.453 1 98.81 92 ARG B N 1
ATOM 1790 C CA . ARG B 1 92 ? -1.523 8.031 17.062 1 98.81 92 ARG B CA 1
ATOM 1791 C C . ARG B 1 92 ? -2.363 7.391 18.156 1 98.81 92 ARG B C 1
ATOM 1793 O O . ARG B 1 92 ? -2.523 6.168 18.203 1 98.81 92 ARG B O 1
ATOM 1800 N N . LYS B 1 93 ? -2.908 8.211 19.062 1 98.88 93 LYS B N 1
ATOM 1801 C CA . LYS B 1 93 ? -3.725 7.707 20.172 1 98.88 93 LYS B CA 1
ATOM 1802 C C . LYS B 1 93 ? -4.996 7.043 19.656 1 98.88 93 LYS B C 1
ATOM 1804 O O . LYS B 1 93 ? -5.461 6.055 20.219 1 98.88 93 LYS B O 1
ATOM 1809 N N . MET B 1 94 ? -5.531 7.621 18.609 1 98.62 94 MET B N 1
ATOM 1810 C CA . MET B 1 94 ? -6.711 7.027 17.984 1 98.62 94 MET B CA 1
ATOM 1811 C C . MET B 1 94 ? -6.43 5.602 17.531 1 98.62 94 MET B C 1
ATOM 1813 O O . MET B 1 94 ? -7.234 4.699 17.75 1 98.62 94 MET B O 1
ATOM 1817 N N . LEU B 1 95 ? -5.254 5.391 16.953 1 98.06 95 LEU B N 1
ATOM 1818 C CA . LEU B 1 95 ? -4.922 4.094 16.359 1 98.06 95 LEU B CA 1
ATOM 1819 C C . LEU B 1 95 ? -4.391 3.141 17.422 1 98.06 95 LEU B C 1
ATOM 1821 O O . LEU B 1 95 ? -4.68 1.942 17.391 1 98.06 95 LEU B O 1
ATOM 1825 N N . LYS B 1 96 ? -3.723 3.678 18.469 1 98.25 96 LYS B N 1
ATOM 1826 C CA . LYS B 1 96 ? -2.928 2.783 19.297 1 98.25 96 LYS B CA 1
ATOM 1827 C C . LYS B 1 96 ? -3.504 2.691 20.703 1 98.25 96 LYS B C 1
ATOM 1829 O O . LYS B 1 96 ? -3.168 1.776 21.469 1 98.25 96 LYS B O 1
ATOM 1834 N N . GLU B 1 97 ? -4.367 3.635 21.078 1 98.25 97 GLU B N 1
ATOM 1835 C CA . GLU B 1 97 ? -4.789 3.723 22.484 1 98.25 97 GLU B CA 1
ATOM 1836 C C . GLU B 1 97 ? -6.301 3.91 22.594 1 98.25 97 GLU B C 1
ATOM 1838 O O . GLU B 1 97 ? -6.797 4.395 23.609 1 98.25 97 GLU B O 1
ATOM 1843 N N . ASN B 1 98 ? -7.035 3.645 21.594 1 97.5 98 ASN B N 1
ATOM 1844 C CA . ASN B 1 98 ? -8.484 3.775 21.562 1 97.5 98 ASN B CA 1
ATOM 1845 C C . ASN B 1 98 ? -8.93 5.195 21.891 1 97.5 98 ASN B C 1
ATOM 1847 O O . ASN B 1 98 ? -9.945 5.395 22.562 1 97.5 98 ASN B O 1
ATOM 1851 N N . GLY B 1 99 ? -8.133 6.145 21.531 1 98.44 99 GLY B N 1
ATOM 1852 C CA . GLY B 1 99 ? -8.492 7.543 21.688 1 98.44 99 GLY B CA 1
ATOM 1853 C C . GLY B 1 99 ? -9.539 8.008 20.688 1 98.44 99 GLY B C 1
ATOM 1854 O O . GLY B 1 99 ? -9.844 7.301 19.734 1 98.44 99 GLY B O 1
ATOM 1855 N N . ALA B 1 100 ? -10.094 9.203 20.891 1 98.38 100 ALA B N 1
ATOM 1856 C CA . ALA B 1 100 ? -11.07 9.812 20 1 98.38 100 ALA B CA 1
ATOM 1857 C C . ALA B 1 100 ? -10.398 10.383 18.75 1 98.38 100 ALA B C 1
ATOM 1859 O O . ALA B 1 100 ? -9.258 10.844 18.812 1 98.38 100 ALA B O 1
ATOM 1860 N N . PRO B 1 101 ? -11.125 10.312 17.609 1 98.44 101 PRO B N 1
ATOM 1861 C CA . PRO B 1 101 ? -10.602 11.008 16.422 1 98.44 101 PRO B CA 1
ATOM 1862 C C . PRO B 1 101 ? -10.555 12.523 16.609 1 98.44 101 PRO B C 1
ATOM 1864 O O . PRO B 1 101 ? -11.203 13.062 17.5 1 98.44 101 PRO B O 1
ATOM 1867 N N . PRO B 1 102 ? -9.695 13.102 15.789 1 98.62 102 PRO B N 1
ATOM 1868 C CA . PRO B 1 102 ? -9.703 14.562 15.836 1 98.62 102 PRO B CA 1
ATOM 1869 C C . PRO B 1 102 ? -11 15.164 15.305 1 98.62 102 PRO B C 1
ATOM 1871 O O . PRO B 1 102 ? -11.797 14.461 14.672 1 98.62 102 PRO B O 1
ATOM 1874 N N . ASP B 1 103 ? -11.281 16.438 15.656 1 97.69 103 ASP B N 1
ATOM 1875 C CA . ASP B 1 103 ? -12.477 17.172 15.258 1 97.69 103 ASP B CA 1
ATOM 1876 C C . ASP B 1 103 ? -12.117 18.391 14.398 1 97.69 103 ASP B C 1
ATOM 1878 O O . ASP B 1 103 ? -10.984 18.5 13.922 1 97.69 103 ASP B O 1
ATOM 1882 N N . GLY B 1 104 ? -13.195 19.172 14.094 1 97.94 104 GLY B N 1
ATOM 1883 C CA . GLY B 1 104 ? -12.945 20.391 13.32 1 97.94 104 GLY B CA 1
ATOM 1884 C C . GLY B 1 104 ? -12.562 20.094 11.883 1 97.94 104 GLY B C 1
ATOM 1885 O O . GLY B 1 104 ? -13.188 19.266 11.219 1 97.94 104 GLY B O 1
ATOM 1886 N N . LYS B 1 105 ? -11.547 20.812 11.359 1 98.19 105 LYS B N 1
ATOM 1887 C CA . LYS B 1 105 ? -11.188 20.688 9.945 1 98.19 105 LYS B CA 1
ATOM 1888 C C . LYS B 1 105 ? -10.539 19.344 9.664 1 98.19 105 LYS B C 1
ATOM 1890 O O . LYS B 1 105 ? -10.398 18.953 8.5 1 98.19 105 LYS B O 1
ATOM 1895 N N . TRP B 1 106 ? -10.133 18.641 10.742 1 98.69 106 TRP B N 1
ATOM 1896 C CA . TRP B 1 106 ? -9.492 17.328 10.594 1 98.69 106 TRP B CA 1
ATOM 1897 C C . TRP B 1 106 ? -10.484 16.203 10.82 1 98.69 106 TRP B C 1
ATOM 1899 O O . TRP B 1 106 ? -10.102 15.039 10.93 1 98.69 106 TRP B O 1
ATOM 1909 N N . ALA B 1 107 ? -11.758 16.438 10.82 1 98.19 107 ALA B N 1
ATOM 1910 C CA . ALA B 1 107 ? -12.797 15.5 11.227 1 98.19 107 ALA B CA 1
ATOM 1911 C C . ALA B 1 107 ? -12.844 14.297 10.297 1 98.19 107 ALA B C 1
ATOM 1913 O O . ALA B 1 107 ? -13.227 13.203 10.703 1 98.19 107 ALA B O 1
ATOM 1914 N N . ASP B 1 108 ? -12.398 14.453 9.062 1 97.25 108 ASP B N 1
ATOM 1915 C CA . ASP B 1 108 ? -12.43 13.367 8.094 1 97.25 108 ASP B CA 1
ATOM 1916 C C . ASP B 1 108 ? -11.5 12.234 8.508 1 97.25 108 ASP B C 1
ATOM 1918 O O . ASP B 1 108 ? -11.633 11.102 8.031 1 97.25 108 ASP B O 1
ATOM 1922 N N . ILE B 1 109 ? -10.586 12.461 9.375 1 98.06 109 ILE B N 1
ATOM 1923 C CA . ILE B 1 109 ? -9.648 11.445 9.836 1 98.06 109 ILE B CA 1
ATOM 1924 C C . ILE B 1 109 ? -10.398 10.359 10.602 1 98.06 109 ILE B C 1
ATOM 1926 O O . ILE B 1 109 ? -9.922 9.227 10.711 1 98.06 109 ILE B O 1
ATOM 1930 N N . ALA B 1 110 ? -11.594 10.672 11.047 1 97.31 110 ALA B N 1
ATOM 1931 C CA . ALA B 1 110 ? -12.406 9.695 11.773 1 97.31 110 ALA B CA 1
ATOM 1932 C C . ALA B 1 110 ? -12.688 8.477 10.906 1 97.31 110 ALA B C 1
ATOM 1934 O O . ALA B 1 110 ? -12.891 7.371 11.422 1 97.31 110 ALA B O 1
ATOM 1935 N N . MET B 1 111 ? -12.617 8.648 9.648 1 94.44 111 MET B N 1
ATOM 1936 C CA . MET B 1 111 ? -12.867 7.539 8.727 1 94.44 111 MET B CA 1
ATOM 1937 C C . MET B 1 111 ? -11.766 6.488 8.828 1 94.44 111 MET B C 1
ATOM 1939 O O . MET B 1 111 ? -11.938 5.355 8.383 1 94.44 111 MET B O 1
ATOM 1943 N N . LEU B 1 112 ? -10.617 6.828 9.406 1 96.06 112 LEU B N 1
ATOM 1944 C CA . LEU B 1 112 ? -9.492 5.906 9.539 1 96.06 112 LEU B CA 1
ATOM 1945 C C . LEU B 1 112 ? -9.492 5.242 10.906 1 96.06 112 LEU B C 1
ATOM 1947 O O . LEU B 1 112 ? -8.625 4.41 11.203 1 96.06 112 LEU B O 1
ATOM 1951 N N . GLU B 1 113 ? -10.453 5.578 11.742 1 96.06 113 GLU B N 1
ATOM 1952 C CA . GLU B 1 113 ? -10.516 5.066 13.109 1 96.06 113 GLU B CA 1
ATOM 1953 C C . GLU B 1 113 ? -10.562 3.541 13.125 1 96.06 113 GLU B C 1
ATOM 1955 O O . GLU B 1 113 ? -9.898 2.902 13.945 1 96.06 113 GLU B O 1
ATOM 1960 N N . PRO B 1 114 ? -11.281 2.898 12.195 1 93.56 114 PRO B N 1
ATOM 1961 C CA . PRO B 1 114 ? -11.352 1.436 12.227 1 93.56 114 PRO B CA 1
ATOM 1962 C C . PRO B 1 114 ? -9.984 0.775 12.039 1 93.56 114 PRO B C 1
ATOM 1964 O O . PRO B 1 114 ? -9.812 -0.4 12.375 1 93.56 114 PRO B O 1
ATOM 1967 N N . VAL B 1 115 ? -9.008 1.487 11.539 1 94.69 115 VAL B N 1
ATOM 1968 C CA . VAL B 1 115 ? -7.668 0.951 11.336 1 94.69 115 VAL B CA 1
ATOM 1969 C C . VAL B 1 115 ? -7.047 0.585 12.688 1 94.69 115 VAL B C 1
ATOM 1971 O O . VAL B 1 115 ? -6.086 -0.188 12.742 1 94.69 115 VAL B O 1
ATOM 1974 N N . ARG B 1 116 ? -7.648 1.106 13.766 1 95.69 116 ARG B N 1
ATOM 1975 C CA . ARG B 1 116 ? -7.133 0.838 15.102 1 95.69 116 ARG B CA 1
ATOM 1976 C C . ARG B 1 116 ? -7.098 -0.66 15.383 1 95.69 116 ARG B C 1
ATOM 1978 O O . ARG B 1 116 ? -6.234 -1.138 16.125 1 95.69 116 ARG B O 1
ATOM 1985 N N . ASP B 1 117 ? -7.945 -1.437 14.75 1 93.69 117 ASP B N 1
ATOM 1986 C CA . ASP B 1 117 ? -8.078 -2.869 14.992 1 93.69 117 ASP B CA 1
ATOM 1987 C C . ASP B 1 117 ? -7.094 -3.666 14.133 1 93.69 117 ASP B C 1
ATOM 1989 O O . ASP B 1 117 ? -7.016 -4.891 14.25 1 93.69 117 ASP B O 1
ATOM 1993 N N . TYR B 1 118 ? -6.309 -3.004 13.352 1 93.56 118 TYR B N 1
ATOM 1994 C CA . TYR B 1 118 ? -5.344 -3.629 12.461 1 93.56 118 TYR B CA 1
ATOM 1995 C C . TYR B 1 118 ? -3.951 -3.037 12.664 1 93.56 118 TYR B C 1
ATOM 1997 O O . TYR B 1 118 ? -3.48 -2.246 11.844 1 93.56 118 TYR B O 1
ATOM 2005 N N . LYS B 1 119 ? -3.277 -3.527 13.641 1 94.88 119 LYS B N 1
ATOM 2006 C CA . LYS B 1 119 ? -2.012 -2.977 14.109 1 94.88 119 LYS B CA 1
ATOM 2007 C C . LYS B 1 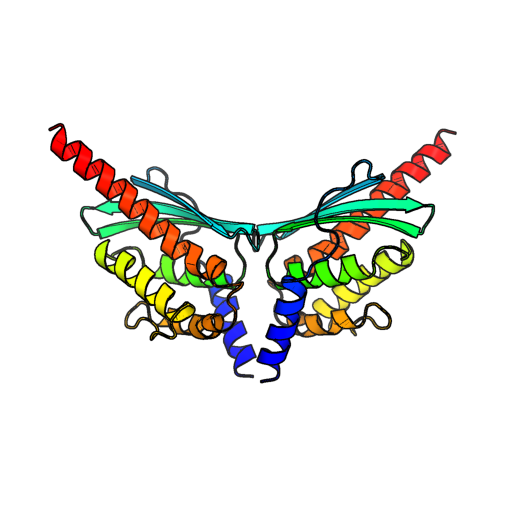119 ? -0.979 -2.928 12.984 1 94.88 119 LYS B C 1
ATOM 2009 O O . LYS B 1 119 ? -0.185 -1.988 12.906 1 94.88 119 LYS B O 1
ATOM 2014 N N . ALA B 1 120 ? -1.078 -3.869 12.125 1 93.81 120 ALA B N 1
ATOM 2015 C CA . ALA B 1 120 ? -0.116 -3.979 11.031 1 93.81 120 ALA B CA 1
ATOM 2016 C C . ALA B 1 120 ? -0.235 -2.797 10.078 1 93.81 120 ALA B C 1
ATOM 2018 O O . ALA B 1 120 ? 0.657 -2.559 9.258 1 93.81 120 ALA B O 1
ATOM 2019 N N . ARG B 1 121 ? -1.296 -1.988 10.203 1 95.19 121 ARG B N 1
ATOM 2020 C CA . ARG B 1 121 ? -1.529 -0.938 9.219 1 95.19 121 ARG B CA 1
ATOM 2021 C C . ARG B 1 121 ? -1.372 0.444 9.844 1 95.19 121 ARG B C 1
ATOM 2023 O O . ARG B 1 121 ? -1.553 1.46 9.164 1 95.19 121 ARG B O 1
ATOM 2030 N N . HIS B 1 122 ? -1.053 0.449 11.102 1 97.69 122 HIS B N 1
ATOM 2031 C CA . HIS B 1 122 ? -0.921 1.728 11.789 1 97.69 122 HIS B CA 1
ATOM 2032 C C . HIS B 1 122 ? 0.186 2.576 11.172 1 97.69 122 HIS B C 1
ATOM 2034 O O . HIS B 1 122 ? -0.016 3.758 10.891 1 97.69 122 HIS B O 1
ATOM 2040 N N . ALA B 1 123 ? 1.264 1.922 10.859 1 97.88 123 ALA B N 1
ATOM 2041 C CA . ALA B 1 123 ? 2.432 2.672 10.406 1 97.88 123 ALA B CA 1
ATOM 2042 C C . ALA B 1 123 ? 2.168 3.332 9.055 1 97.88 123 ALA B C 1
ATOM 2044 O O . ALA B 1 123 ? 2.502 4.504 8.852 1 97.88 123 ALA B O 1
ATOM 2045 N N . SER B 1 124 ? 1.532 2.586 8.148 1 97.5 124 SER B N 1
ATOM 2046 C CA . SER B 1 124 ? 1.286 3.146 6.828 1 97.5 124 SER B CA 1
ATOM 2047 C C . SER B 1 124 ? 0.272 4.285 6.887 1 97.5 124 SER B C 1
ATOM 2049 O O . SER B 1 124 ? 0.323 5.211 6.078 1 97.5 124 SER B O 1
ATOM 2051 N N . THR B 1 125 ? -0.621 4.27 7.848 1 98 125 THR B N 1
ATOM 2052 C CA . THR B 1 125 ? -1.629 5.309 8.031 1 98 125 THR B CA 1
ATOM 2053 C C . THR B 1 125 ? -1 6.582 8.578 1 98 125 THR B C 1
ATOM 2055 O O . THR B 1 125 ? -1.418 7.688 8.234 1 98 125 THR B O 1
ATOM 2058 N N . LEU B 1 126 ? 0.068 6.477 9.344 1 98.88 126 LEU B N 1
ATOM 2059 C CA . LEU B 1 126 ? 0.636 7.578 10.117 1 98.88 126 LEU B CA 1
ATOM 2060 C C . LEU B 1 126 ? 1.714 8.297 9.312 1 98.88 126 LEU B C 1
ATOM 2062 O O . LEU B 1 126 ? 2.225 9.336 9.742 1 98.88 126 LEU B O 1
ATOM 2066 N N . LEU B 1 127 ? 2.035 7.879 8.133 1 98.88 127 LEU B N 1
ATOM 2067 C CA . LEU B 1 127 ? 3.236 8.312 7.426 1 98.88 127 LEU B CA 1
ATOM 2068 C C . LEU B 1 127 ? 3.232 9.82 7.219 1 98.88 127 LEU B C 1
ATOM 2070 O O . LEU B 1 127 ? 4.223 10.492 7.516 1 98.88 127 LEU B O 1
ATOM 2074 N N . THR B 1 128 ? 2.123 10.367 6.766 1 98.94 128 THR B N 1
ATOM 2075 C CA . THR B 1 128 ? 2.104 11.789 6.438 1 98.94 128 THR B CA 1
ATOM 2076 C C . THR B 1 128 ? 2.215 12.633 7.703 1 98.94 128 THR B C 1
ATOM 2078 O O . THR B 1 128 ? 2.871 13.68 7.703 1 98.94 128 THR B O 1
ATOM 2081 N N . PHE B 1 129 ? 1.669 12.172 8.781 1 98.94 129 PHE B N 1
ATOM 2082 C CA . PHE B 1 129 ? 1.736 12.891 10.047 1 98.94 129 PHE B CA 1
ATOM 2083 C C . PHE B 1 129 ? 3.162 12.914 10.586 1 98.94 129 PHE B C 1
ATOM 2085 O O . PHE B 1 129 ? 3.65 13.953 11.023 1 98.94 129 PHE B O 1
ATOM 2092 N N . ASP B 1 130 ? 3.791 11.797 10.492 1 98.94 130 ASP B N 1
ATOM 2093 C CA . ASP B 1 130 ? 5.176 11.68 10.938 1 98.94 130 ASP B CA 1
ATOM 2094 C C . ASP B 1 130 ? 6.098 12.555 10.086 1 98.94 130 ASP B C 1
ATOM 2096 O O . ASP B 1 130 ? 6.965 13.258 10.617 1 98.94 130 ASP B O 1
ATOM 2100 N N . ALA B 1 131 ? 5.914 12.516 8.805 1 98.94 131 ALA B N 1
ATOM 2101 C CA . ALA B 1 131 ? 6.766 13.281 7.898 1 98.94 131 ALA B CA 1
ATOM 2102 C C . ALA B 1 131 ? 6.617 14.781 8.141 1 98.94 131 ALA B C 1
ATOM 2104 O O . ALA B 1 131 ? 7.605 15.516 8.164 1 98.94 131 ALA B O 1
ATOM 2105 N N . VAL B 1 132 ? 5.391 15.219 8.344 1 98.94 132 VAL B N 1
ATOM 2106 C CA . VAL B 1 132 ? 5.129 16.641 8.562 1 98.94 132 VAL B CA 1
ATOM 2107 C C . VAL B 1 132 ? 5.785 17.094 9.859 1 98.94 132 VAL B C 1
ATOM 2109 O O . VAL B 1 132 ? 6.473 18.125 9.883 1 98.94 132 VAL B O 1
ATOM 2112 N N . VAL B 1 133 ? 5.656 16.328 10.898 1 98.94 133 VAL B N 1
ATOM 2113 C CA . VAL B 1 133 ? 6.227 16.703 12.188 1 98.94 133 VAL B CA 1
ATOM 2114 C C . VAL B 1 133 ? 7.75 16.672 12.102 1 98.94 133 VAL B C 1
ATOM 2116 O O . VAL B 1 133 ? 8.43 17.531 12.68 1 98.94 133 VAL B O 1
ATOM 2119 N N . ASP B 1 134 ? 8.266 15.727 11.398 1 98.94 134 ASP B N 1
ATOM 2120 C CA . ASP B 1 134 ? 9.703 15.672 11.188 1 98.94 134 ASP B CA 1
ATOM 2121 C C . ASP B 1 134 ? 10.211 16.938 10.492 1 98.94 134 ASP B C 1
ATOM 2123 O O . ASP B 1 134 ? 11.195 17.531 10.922 1 98.94 134 ASP B O 1
ATOM 2127 N N . ALA B 1 135 ? 9.555 17.359 9.445 1 98.94 135 ALA B N 1
ATOM 2128 C CA . ALA B 1 135 ? 9.938 18.547 8.703 1 98.94 135 ALA B CA 1
ATOM 2129 C C . ALA B 1 135 ? 9.852 19.797 9.578 1 98.94 135 ALA B C 1
ATOM 2131 O O . ALA B 1 135 ? 10.734 20.656 9.547 1 98.94 135 ALA B O 1
ATOM 2132 N N . ILE B 1 136 ? 8.812 19.844 10.367 1 98.88 136 ILE B N 1
ATOM 2133 C CA . ILE B 1 136 ? 8.648 20.969 11.297 1 98.88 136 ILE B CA 1
ATOM 2134 C C . ILE B 1 136 ? 9.828 21 12.266 1 98.88 136 ILE B C 1
ATOM 2136 O O . ILE B 1 136 ? 10.406 22.062 12.516 1 98.88 136 ILE B O 1
ATOM 2140 N N . GLY B 1 137 ? 10.164 19.859 12.789 1 98.69 137 GLY B N 1
ATOM 2141 C CA . GLY B 1 137 ? 11.305 19.781 13.688 1 98.69 137 GLY B CA 1
ATOM 2142 C C . GLY B 1 137 ? 12.602 20.266 13.062 1 98.69 137 GLY B C 1
ATOM 2143 O O . GLY B 1 137 ? 13.398 20.938 13.719 1 98.69 137 GLY B O 1
ATOM 2144 N N . GLN B 1 138 ? 12.836 19.938 11.844 1 98.56 138 GLN B N 1
ATOM 2145 C CA . GLN B 1 138 ? 14.023 20.391 11.117 1 98.56 138 GLN B CA 1
ATOM 2146 C C . GLN B 1 138 ? 14.055 21.922 11.008 1 98.56 138 GLN B C 1
ATOM 2148 O O . GLN B 1 138 ? 15.102 22.531 11.219 1 98.56 138 GLN B O 1
ATOM 2153 N N . ILE B 1 139 ? 12.93 22.469 10.656 1 98.31 139 ILE B N 1
ATOM 2154 C CA . ILE B 1 139 ? 12.836 23.922 10.477 1 98.31 139 ILE B CA 1
ATOM 2155 C C . ILE B 1 139 ? 13.086 24.625 11.805 1 98.31 139 ILE B C 1
ATOM 2157 O O . ILE B 1 139 ? 13.82 25.609 11.859 1 98.31 139 ILE B O 1
ATOM 2161 N N . GLU B 1 140 ? 12.477 24.109 12.836 1 97.44 140 GLU B N 1
ATOM 2162 C CA . GLU B 1 140 ? 12.641 24.703 14.156 1 97.44 140 GLU B CA 1
ATOM 2163 C C . GLU B 1 140 ? 14.086 24.625 14.617 1 97.44 140 GLU B C 1
ATOM 2165 O O . GLU B 1 140 ? 14.609 25.562 15.234 1 97.44 140 GLU B O 1
ATOM 2170 N N . ALA B 1 141 ? 14.734 23.516 14.32 1 96.19 141 ALA B N 1
ATOM 2171 C CA . ALA B 1 141 ? 16.125 23.344 14.695 1 96.19 141 ALA B CA 1
ATOM 2172 C C . ALA B 1 141 ? 17.031 24.328 13.953 1 96.19 141 ALA B C 1
ATOM 2174 O O . ALA B 1 141 ? 18 24.828 14.516 1 96.19 141 ALA B O 1
ATOM 2175 N N . GLN B 1 142 ? 16.734 24.547 12.688 1 92.81 142 GLN B N 1
ATOM 2176 C CA . GLN B 1 142 ? 17.484 25.5 11.875 1 92.81 142 GLN B CA 1
ATOM 2177 C C . GLN B 1 142 ? 17.297 26.922 12.391 1 92.81 142 GLN B C 1
ATOM 2179 O O . GLN B 1 142 ? 18.234 27.719 12.383 1 92.81 142 GLN B O 1
ATOM 2184 N N . ASN B 1 143 ? 16.109 27.25 12.812 1 90.06 143 ASN B N 1
ATOM 2185 C CA . ASN B 1 143 ? 15.812 28.578 13.312 1 90.06 143 ASN B CA 1
ATOM 2186 C C . ASN B 1 143 ? 16.438 28.828 14.68 1 90.06 143 ASN B C 1
ATOM 2188 O O . ASN B 1 143 ? 16.797 29.969 15.008 1 90.06 143 ASN B O 1
ATOM 2192 N N . ASP B 1 144 ? 16.453 27.781 15.516 1 86.31 144 ASP B N 1
ATOM 2193 C CA . ASP B 1 144 ? 17.109 27.906 16.812 1 86.31 144 ASP B CA 1
ATOM 2194 C C . ASP B 1 144 ? 18.609 28.078 16.672 1 86.31 144 ASP B C 1
ATOM 2196 O O . ASP B 1 144 ? 19.25 28.797 17.438 1 86.31 144 ASP B O 1
ATOM 2200 N N . GLY B 1 145 ? 19.125 27.234 15.727 1 75.25 145 GLY B N 1
ATOM 2201 C CA . GLY B 1 145 ? 20.562 27.391 15.484 1 75.25 145 GLY B CA 1
ATOM 2202 C C . GLY B 1 145 ? 20.922 28.75 14.906 1 75.25 145 GLY B C 1
ATOM 2203 O O . GLY B 1 145 ? 21.953 29.312 15.242 1 75.25 145 GLY B O 1
ATOM 2204 N N . ALA B 1 146 ? 20.141 29.266 14.07 1 72.88 146 ALA B N 1
ATOM 2205 C CA . ALA B 1 146 ? 20.375 30.578 13.477 1 72.88 146 ALA B CA 1
ATOM 2206 C C . ALA B 1 146 ? 20.297 31.672 14.531 1 72.88 146 ALA B C 1
ATOM 2208 O O . ALA B 1 146 ? 21.047 32.656 14.484 1 72.88 146 ALA B O 1
ATOM 2209 N N . LYS B 1 147 ? 19.453 31.578 15.531 1 67.31 147 LYS B N 1
ATOM 2210 C CA . LYS B 1 147 ? 19.344 32.562 16.609 1 67.31 147 LYS B CA 1
ATOM 2211 C C . LYS B 1 147 ? 20.562 32.5 17.531 1 67.31 147 LYS B C 1
ATOM 2213 O O . LYS B 1 147 ? 20.984 33.531 18.078 1 67.31 147 LYS B O 1
ATOM 2218 N N . ALA B 1 148 ? 21.219 31.359 17.641 1 69 148 ALA B N 1
ATOM 2219 C CA . ALA B 1 148 ? 22.375 31.188 18.531 1 69 148 ALA B CA 1
ATOM 2220 C C . ALA B 1 148 ? 23.625 31.781 17.906 1 69 148 ALA B C 1
ATOM 2222 O O . ALA B 1 148 ? 24.531 32.219 18.625 1 69 148 ALA B O 1
ATOM 2223 N N . THR B 1 149 ? 23.656 31.719 16.625 1 62.06 149 THR B N 1
ATOM 2224 C CA . THR B 1 149 ? 24.875 32.219 16.016 1 62.06 149 THR B CA 1
ATOM 2225 C C . THR B 1 149 ? 24.719 33.688 15.656 1 62.06 149 THR B C 1
ATOM 2227 O O . THR B 1 149 ? 25.703 34.375 15.344 1 62.06 149 THR B O 1
ATOM 2230 N N . ALA B 1 150 ? 23.594 34.312 15.727 1 57.44 150 ALA B N 1
ATOM 2231 C CA . ALA B 1 150 ? 23.422 35.719 15.406 1 57.44 150 ALA B CA 1
ATOM 2232 C C . ALA B 1 150 ? 23.609 36.594 16.656 1 57.44 150 ALA B C 1
ATOM 2234 O O . ALA B 1 150 ? 23.312 36.156 17.766 1 57.44 150 ALA B O 1
#

Secondary structure (DSSP, 8-state):
-HHHHHHHHHHHHHT--SSBS--SS-SEEEEEE-TTT--EEEEEEEEETTEEEEEEEEEE--HHHHHHHHHHHHH-TT-BHHHHHHHHHHHHHHHHS-PPPP-GGGGGGGGGGGGGG-GGGHHHHHHHHHHHHHHHHHHHHHHHHHHHH-/-HHHHHHHHHHHHHT--SSBS--SS-SEEEEEE-TTT--EEEEEEEEETTEEEEEEEEEE--HHHHHHHHHHHHH-TT-BHHHHHHHHHHHHHHHHS-PPPP-GGGGGGGGGGGGGG-GGGHHHHHHHHHHHHHHHHHHHHHHHHHHHH-

Foldseek 3Di:
DLVVVLVVLLQVLLVDAPQEDDDPDALFKFKAAQPLPGWMKIKGFHDDVFFTADMHMHTRADSLLSNLNRLCRVPRHGDGLVRLLVQLVQLLCLQAVVHDHDDDSSNVSNSCSVCSVPVSCSRSNSGNSVRVNVRVVVSVVVVVVVVVVD/DLVVVLVVVLQVLLVDAPQEDDDPDALFKFKAAQPLPGWMKIKGFHDDVFFTADMHMHTRADSLLSNLNRLCRVPRHGDGLVRLLVQLVQLLCLQAVVHDHDDDSSNVCNSCSVCSVPVSCSRSNSGNSVGVNVRVVSSVVVVVVVVVVD

Organism: Rhodopseudomonas palustris (strain ATCC BAA-98 / CGA009) (NCBI:txid258594)

Sequence (300 aa):
MLNDVYNKRIIELAGNIPRIGRLERPDASATAHSKLCGSTVTIDLKMDGDTVTDFAHIVKACALGQASSSIMASHVVGSTASELKALRETVRKMLKENGAPPDGKWADIAMLEPVRDYKARHASTLLTFDAVVDAIGQIEAQNDGAKATAMLNDVYNKRIIELAGNIPRIGRLERPDASATAHSKLCGSTVTIDLKMDGDTVTDFAHIVKACALGQASSSIMASHVVGSTASELKALRETVRKMLKENGAPPDGKWADIAMLEPVRDYKARHASTLLTFDAVVDAIGQIEAQNDGAKATA

Radius of gyration: 22.01 Å; Cα contacts (8 Å, |Δi|>4): 555; chains: 2; bounding box: 47×64×55 Å

pLDDT: mean 94.57, std 10.72, range [37.81, 98.94]

InterPro domains:
  IPR002871 NIF system FeS cluster assembly, NifU, N-terminal [PF01592] (6-123)
  IPR002871 NIF system FeS cluster assembly, NifU, N-terminal [PTHR10093] (4-149)
  IPR002871 NIF system FeS cluster assembly, NifU, N-terminal [cd06664] (6-135)